Protein AF-A0A820G2K7-F1 (afdb_monomer)

Nearest PDB structures (foldseek):
  7qe8-assembly2_C  TM=7.805E-01  e=2.569E-02  Homo sapiens
  1nub-assembly2_B  TM=2.925E-01  e=5.818E-05  Homo sapiens
  1tbr-assembly1_R  TM=7.353E-01  e=7.989E-02  Rhodnius prolixus
  2m7n-assembly1_A  TM=7.378E-01  e=3.154E-01  Entamoeba histolytica
  4il1-assembly3_C  TM=3.803E-01  e=7.276E-01  Rattus norvegicus

InterPro domains:
  IPR002350 Kazal domain [PF07648] (10-54)
  IPR002350 Kazal domain [PS51465] (4-55)
  IPR002350 Kazal domain [SM00280] (9-54)
  IPR011992 EF-hand domain pair [SSF47473] (96-194)
  IPR019577 SPARC/Testican, calcium-binding domain [PF10591] (95-191)
  IPR036058 Kazal domain superfamily [SSF100895] (8-55)

Structure (mmCIF, N/CA/C/O backbone):
data_AF-A0A820G2K7-F1
#
_entry.id   AF-A0A820G2K7-F1
#
loop_
_atom_site.group_PDB
_atom_site.id
_atom_site.type_symbol
_atom_site.label_atom_id
_atom_site.label_alt_id
_atom_site.label_comp_id
_atom_site.label_asym_id
_atom_site.label_entity_id
_atom_site.label_seq_id
_atom_site.pdbx_PDB_ins_code
_atom_site.Cartn_x
_atom_site.Cartn_y
_atom_site.Cartn_z
_atom_site.occupancy
_atom_site.B_iso_or_equiv
_atom_site.auth_seq_id
_atom_site.auth_comp_id
_atom_site.auth_asym_id
_atom_site.auth_atom_id
_atom_site.pdbx_PDB_model_num
ATOM 1 N N . MET A 1 1 ? 39.768 -2.686 5.550 1.00 37.78 1 MET A N 1
ATOM 2 C CA . MET A 1 1 ? 39.324 -3.284 4.274 1.00 37.78 1 MET A CA 1
ATOM 3 C C . MET A 1 1 ? 38.540 -4.484 4.716 1.00 37.78 1 MET A C 1
ATOM 5 O O . MET A 1 1 ? 39.134 -5.526 4.948 1.00 37.78 1 MET A O 1
ATOM 9 N N . ASP A 1 2 ? 37.267 -4.257 5.000 1.00 40.09 2 ASP A N 1
ATOM 10 C CA . ASP A 1 2 ? 36.437 -5.253 5.658 1.00 40.09 2 ASP A CA 1
ATOM 11 C C . ASP A 1 2 ? 35.704 -6.022 4.563 1.00 40.09 2 ASP A C 1
ATOM 13 O O . ASP A 1 2 ? 34.837 -5.484 3.875 1.00 40.09 2 ASP A O 1
ATOM 17 N N . GLU A 1 3 ? 36.145 -7.261 4.352 1.00 47.38 3 GLU A N 1
ATOM 18 C CA . GLU A 1 3 ? 35.408 -8.277 3.610 1.00 47.38 3 GLU A CA 1
ATOM 19 C C . GLU A 1 3 ? 34.137 -8.615 4.395 1.00 47.38 3 GLU A C 1
ATOM 21 O O . GLU A 1 3 ? 34.201 -9.118 5.518 1.00 47.38 3 GLU A O 1
ATOM 26 N N . ILE A 1 4 ? 32.975 -8.336 3.806 1.00 50.88 4 ILE A N 1
ATOM 27 C CA . ILE A 1 4 ? 31.688 -8.807 4.316 1.00 50.88 4 ILE A CA 1
ATOM 28 C C . ILE A 1 4 ? 31.455 -10.202 3.727 1.00 50.88 4 ILE A C 1
ATOM 30 O O . ILE A 1 4 ? 31.289 -10.361 2.519 1.00 50.88 4 ILE A O 1
ATOM 34 N N . LEU A 1 5 ? 31.494 -11.203 4.604 1.00 50.56 5 LEU A N 1
ATOM 35 C CA . LEU A 1 5 ? 31.096 -12.588 4.360 1.00 50.56 5 LEU A CA 1
ATOM 36 C C . LEU A 1 5 ? 29.588 -12.668 4.080 1.00 50.56 5 LEU A C 1
ATOM 38 O O . LEU A 1 5 ? 28.812 -12.181 4.899 1.00 50.56 5 LEU A O 1
ATOM 42 N N . ASP A 1 6 ? 29.175 -13.360 3.013 1.00 48.38 6 ASP A N 1
ATOM 43 C CA . ASP A 1 6 ? 27.858 -14.010 2.967 1.00 48.38 6 ASP A CA 1
ATOM 44 C C . ASP A 1 6 ? 27.863 -15.247 2.037 1.00 48.38 6 ASP A C 1
ATOM 46 O O . ASP A 1 6 ? 28.548 -15.246 1.016 1.00 48.38 6 ASP A O 1
ATOM 50 N N . ALA A 1 7 ? 27.164 -16.312 2.454 1.00 51.81 7 ALA A N 1
ATOM 51 C CA . ALA A 1 7 ? 26.998 -17.651 1.849 1.00 51.81 7 ALA A CA 1
ATOM 52 C C . ALA A 1 7 ? 28.116 -18.145 0.885 1.00 51.81 7 ALA A C 1
ATOM 54 O O . ALA A 1 7 ? 28.142 -17.854 -0.310 1.00 51.81 7 ALA A O 1
ATOM 55 N N . THR A 1 8 ? 29.007 -18.985 1.418 1.00 62.34 8 THR A N 1
ATOM 56 C CA . THR A 1 8 ? 30.424 -19.245 1.075 1.00 62.34 8 THR A CA 1
ATOM 57 C C . THR A 1 8 ? 30.842 -19.677 -0.350 1.00 62.34 8 THR A C 1
ATOM 59 O O . THR A 1 8 ? 31.916 -20.255 -0.488 1.00 62.34 8 THR A O 1
ATOM 62 N N . ASN A 1 9 ? 30.088 -19.414 -1.420 1.00 73.56 9 ASN A N 1
ATOM 63 C CA . ASN A 1 9 ? 30.605 -19.538 -2.798 1.00 73.56 9 ASN A CA 1
ATOM 64 C C . ASN A 1 9 ? 29.818 -18.766 -3.879 1.00 73.56 9 ASN A C 1
ATOM 66 O O . ASN A 1 9 ? 30.121 -18.914 -5.065 1.00 73.56 9 ASN A O 1
ATOM 70 N N . CYS A 1 10 ? 28.821 -17.950 -3.519 1.00 83.94 10 CYS A N 1
ATOM 71 C CA . CYS A 1 10 ? 28.012 -17.226 -4.503 1.00 83.94 10 CYS A CA 1
ATOM 72 C C . CYS A 1 10 ? 28.559 -15.819 -4.758 1.00 83.94 10 CYS A C 1
ATOM 74 O O . CYS A 1 10 ? 28.624 -14.982 -3.862 1.00 83.94 10 CYS A O 1
ATOM 76 N N . GLN A 1 11 ? 28.940 -15.536 -6.005 1.00 84.38 11 GLN A N 1
ATOM 77 C CA . GLN A 1 11 ? 29.479 -14.232 -6.387 1.00 84.38 11 GLN A CA 1
ATOM 78 C C . GLN A 1 11 ? 28.401 -13.142 -6.313 1.00 84.38 11 GLN A C 1
ATOM 80 O O . GLN A 1 11 ? 27.407 -13.199 -7.038 1.00 84.38 11 GLN A O 1
ATOM 85 N N . SER A 1 12 ? 28.618 -12.131 -5.467 1.00 80.50 12 SER A N 1
ATOM 86 C CA . SER A 1 12 ? 27.691 -11.008 -5.317 1.00 80.50 12 SER A CA 1
ATOM 87 C C . SER A 1 12 ? 27.692 -10.083 -6.541 1.00 80.50 12 SER A C 1
ATOM 89 O O . SER A 1 12 ? 28.658 -9.998 -7.298 1.00 80.50 12 SER A O 1
ATOM 91 N N . CYS A 1 13 ? 26.583 -9.362 -6.719 1.00 81.38 13 CYS A N 1
ATOM 92 C CA . CYS A 1 13 ? 26.339 -8.482 -7.868 1.00 81.38 13 CYS A CA 1
ATOM 93 C C . CYS A 1 13 ? 26.049 -7.034 -7.449 1.00 81.38 13 CYS A C 1
ATOM 95 O O . CYS A 1 13 ? 25.295 -6.339 -8.124 1.00 81.38 13 CYS A O 1
ATOM 97 N N . LEU A 1 14 ? 26.546 -6.605 -6.283 1.00 71.69 14 LEU A N 1
ATOM 98 C CA . LEU A 1 14 ? 26.224 -5.296 -5.691 1.00 71.69 14 LEU A CA 1
ATOM 99 C C . LEU A 1 14 ? 26.852 -4.115 -6.444 1.00 71.69 14 LEU A C 1
ATOM 101 O O . LEU A 1 14 ? 26.331 -3.008 -6.371 1.00 71.69 14 LEU A O 1
ATOM 105 N N . THR A 1 15 ? 27.950 -4.348 -7.163 1.00 77.56 15 THR A N 1
ATOM 106 C CA . THR A 1 15 ? 28.693 -3.316 -7.905 1.00 77.56 15 THR A CA 1
ATOM 107 C C . THR A 1 15 ? 28.359 -3.269 -9.395 1.00 77.56 15 THR A C 1
ATOM 109 O O . THR A 1 15 ? 28.886 -2.416 -10.104 1.00 77.56 15 THR A O 1
ATOM 112 N N . GLU A 1 16 ? 27.514 -4.179 -9.885 1.00 73.25 16 GLU A N 1
ATOM 113 C CA . GLU A 1 16 ? 27.145 -4.243 -11.300 1.00 73.25 16 GLU A CA 1
ATOM 114 C C . GLU A 1 16 ? 26.073 -3.194 -11.643 1.00 73.25 16 GLU A C 1
ATOM 116 O O . GLU A 1 16 ? 25.157 -2.967 -10.844 1.00 73.25 16 GLU A O 1
ATOM 121 N N . PRO A 1 17 ? 26.147 -2.561 -12.829 1.00 68.31 17 PRO A N 1
ATOM 122 C CA . PRO A 1 17 ? 25.098 -1.669 -13.298 1.00 68.31 17 PRO A CA 1
ATOM 123 C C . PRO A 1 17 ? 23.772 -2.424 -13.476 1.00 68.31 17 PRO A C 1
ATOM 125 O O . PRO A 1 17 ? 23.743 -3.621 -13.771 1.00 68.31 17 PRO A O 1
ATOM 128 N N . LEU A 1 18 ? 22.662 -1.703 -13.302 1.00 68.69 18 LEU A N 1
ATOM 129 C CA . LEU A 1 18 ? 21.330 -2.240 -13.572 1.00 68.69 18 LEU A CA 1
ATOM 130 C C . LEU A 1 18 ? 21.190 -2.533 -15.069 1.00 68.69 18 LEU A C 1
ATOM 132 O O . LEU A 1 18 ? 21.379 -1.644 -15.898 1.00 68.69 18 LEU A O 1
ATOM 136 N N . ASP A 1 19 ? 20.824 -3.768 -15.390 1.00 74.44 19 ASP A N 1
ATOM 137 C CA . ASP A 1 19 ? 20.575 -4.240 -16.751 1.00 74.44 19 ASP A CA 1
ATOM 138 C C . ASP A 1 19 ? 19.417 -5.235 -16.693 1.00 74.44 19 ASP A C 1
ATOM 140 O O . ASP A 1 19 ? 19.611 -6.441 -16.565 1.00 74.44 19 ASP A O 1
ATOM 144 N N . TYR A 1 20 ? 18.190 -4.719 -16.639 1.00 76.56 20 TYR A N 1
ATOM 145 C CA . TYR A 1 20 ? 17.016 -5.550 -16.388 1.00 76.56 20 TYR A CA 1
ATOM 146 C C . TYR A 1 20 ? 16.847 -6.629 -17.460 1.00 76.56 20 TYR A C 1
ATOM 148 O O . TYR A 1 20 ? 16.890 -6.357 -18.662 1.00 76.56 20 TYR A O 1
ATOM 156 N N . VAL A 1 21 ? 16.608 -7.859 -17.015 1.00 81.44 21 VAL A N 1
ATOM 157 C CA . VAL A 1 21 ? 16.531 -9.037 -17.879 1.00 81.44 21 VAL A CA 1
ATOM 158 C C . VAL A 1 21 ? 15.396 -9.970 -17.491 1.00 81.44 21 VAL A C 1
ATOM 160 O O . VAL A 1 21 ? 15.014 -10.044 -16.331 1.00 81.44 21 VAL A O 1
ATOM 163 N N . CYS A 1 22 ? 14.874 -10.709 -18.461 1.00 82.88 22 CYS A N 1
ATOM 164 C CA . CYS A 1 22 ? 13.845 -11.720 -18.271 1.00 82.88 22 CYS A CA 1
ATOM 165 C C . CYS A 1 22 ? 14.478 -13.101 -18.098 1.00 82.88 22 CYS A C 1
ATOM 167 O O . CYS A 1 22 ? 15.314 -13.505 -18.910 1.00 82.88 22 CYS A O 1
ATOM 169 N N . GLY A 1 23 ? 14.085 -13.821 -17.050 1.00 83.50 23 GLY A N 1
ATOM 170 C CA . GLY A 1 23 ? 14.442 -15.216 -16.826 1.00 83.50 23 GLY A CA 1
ATOM 171 C C . GLY A 1 23 ? 13.550 -16.173 -17.617 1.00 83.50 23 GLY A C 1
ATOM 172 O O . GLY A 1 23 ? 12.427 -15.843 -18.002 1.00 83.50 23 GLY A O 1
ATOM 173 N N . THR A 1 24 ? 14.025 -17.397 -17.841 1.00 82.31 24 THR A N 1
ATOM 174 C CA . THR A 1 24 ? 13.233 -18.489 -18.439 1.00 82.31 24 THR A CA 1
ATOM 175 C C . THR A 1 24 ? 12.026 -18.902 -17.597 1.00 82.31 24 THR A C 1
ATOM 177 O O . THR A 1 24 ? 11.137 -19.585 -18.097 1.00 82.31 24 THR A O 1
ATOM 180 N N . ASP A 1 25 ? 11.970 -18.468 -16.341 1.00 78.12 25 ASP A N 1
ATOM 181 C CA . ASP A 1 25 ? 10.836 -18.619 -15.432 1.00 78.12 25 ASP A CA 1
ATOM 182 C C . ASP A 1 25 ? 9.762 -17.525 -15.609 1.00 78.12 25 ASP A C 1
ATOM 184 O O . ASP A 1 25 ? 8.751 -17.522 -14.905 1.00 78.12 25 ASP A O 1
ATOM 188 N N . GLY A 1 26 ? 9.964 -16.594 -16.549 1.00 72.19 26 GLY A N 1
ATOM 189 C CA . GLY A 1 26 ? 9.027 -15.515 -16.849 1.00 72.19 26 GLY A CA 1
ATOM 190 C C . GLY A 1 26 ? 9.082 -14.341 -15.869 1.00 72.19 26 GLY A C 1
ATOM 191 O O . GLY A 1 26 ? 8.161 -13.521 -15.874 1.00 72.19 26 GLY A O 1
ATOM 192 N N . ARG A 1 27 ? 10.135 -14.230 -15.042 1.00 74.81 27 ARG A N 1
ATOM 193 C CA . ARG A 1 27 ? 10.336 -13.118 -14.097 1.00 74.81 27 ARG A CA 1
ATOM 194 C C . ARG A 1 27 ? 11.422 -12.149 -14.560 1.00 74.81 27 ARG A C 1
ATOM 196 O O . ARG A 1 27 ? 12.358 -12.528 -15.257 1.00 74.81 27 ARG A O 1
ATOM 203 N N . VAL A 1 28 ? 11.309 -10.884 -14.151 1.00 77.88 28 VAL A N 1
ATOM 204 C CA . VAL A 1 28 ? 12.340 -9.863 -14.393 1.00 77.88 28 VAL A CA 1
ATOM 205 C C . VAL A 1 28 ? 13.359 -9.872 -13.254 1.00 77.88 28 VAL A C 1
ATOM 207 O O . VAL A 1 28 ? 12.993 -9.885 -12.082 1.00 77.88 28 VAL A O 1
ATOM 210 N N . TYR A 1 29 ? 14.639 -9.795 -13.600 1.00 80.69 29 TYR A N 1
ATOM 211 C CA . TYR A 1 29 ? 15.770 -9.700 -12.685 1.00 80.69 29 TYR A CA 1
ATOM 212 C C . TYR A 1 29 ? 16.543 -8.409 -12.943 1.00 80.69 29 TYR A C 1
ATOM 214 O O . TYR A 1 29 ? 16.618 -7.928 -14.072 1.00 80.69 29 TYR A O 1
ATOM 222 N N . ARG A 1 30 ? 17.159 -7.855 -11.892 1.00 77.81 30 ARG A N 1
ATOM 223 C CA . ARG A 1 30 ? 17.872 -6.564 -11.950 1.00 77.81 30 ARG A CA 1
ATOM 224 C C . ARG A 1 30 ? 19.132 -6.559 -12.826 1.00 77.81 30 ARG A C 1
ATOM 226 O O . ARG A 1 30 ? 19.604 -5.489 -13.200 1.00 77.81 30 ARG A O 1
ATOM 233 N N . SER A 1 31 ? 19.714 -7.731 -13.072 1.00 84.00 31 SER A N 1
ATOM 234 C CA . SER A 1 31 ? 20.875 -7.912 -13.946 1.00 84.00 31 SER A CA 1
ATOM 235 C C . SER A 1 31 ? 21.080 -9.388 -14.303 1.00 84.00 31 SER A C 1
ATOM 237 O O . SER A 1 31 ? 20.669 -10.264 -13.530 1.00 84.00 31 SER A O 1
ATOM 239 N N . PRO A 1 32 ? 21.786 -9.701 -15.408 1.00 86.56 32 PRO A N 1
ATOM 240 C CA . PRO A 1 32 ? 22.231 -11.064 -15.701 1.00 86.56 32 PRO A CA 1
ATOM 241 C C . PRO A 1 32 ? 23.104 -11.650 -14.585 1.00 86.56 32 PRO A C 1
ATOM 243 O O . PRO A 1 32 ? 23.069 -12.851 -14.326 1.00 86.56 32 PRO A O 1
ATOM 246 N N . CYS A 1 33 ? 23.886 -10.804 -13.904 1.00 90.94 33 CYS A N 1
ATOM 247 C CA . CYS A 1 33 ? 24.655 -11.217 -12.733 1.00 90.94 33 CYS A CA 1
ATOM 248 C C . CYS A 1 33 ? 23.717 -11.698 -11.623 1.00 90.94 33 CYS A C 1
ATOM 250 O O . CYS A 1 33 ? 23.933 -12.763 -11.049 1.00 90.94 33 CYS A O 1
ATOM 252 N N . TYR A 1 34 ? 22.644 -10.950 -11.352 1.00 90.19 34 TYR A N 1
ATOM 253 C CA . TYR A 1 34 ? 21.717 -11.301 -10.284 1.00 90.19 34 TYR A CA 1
ATOM 254 C C . TYR A 1 34 ? 20.980 -12.620 -10.542 1.00 90.19 34 TYR A C 1
ATOM 256 O O . TYR A 1 34 ? 20.751 -13.348 -9.586 1.00 90.19 34 TYR A O 1
ATOM 264 N N . ILE A 1 35 ? 20.702 -12.984 -11.802 1.00 88.50 35 ILE A N 1
ATOM 265 C CA . ILE A 1 35 ? 20.206 -14.331 -12.148 1.00 88.50 35 ILE A CA 1
ATOM 266 C C . ILE A 1 35 ? 21.190 -15.408 -11.671 1.00 88.50 35 ILE A C 1
ATOM 268 O O . ILE A 1 35 ? 20.795 -16.353 -10.998 1.00 88.50 35 ILE A O 1
ATOM 272 N N . LYS A 1 36 ? 22.489 -15.250 -11.956 1.00 91.19 36 LYS A N 1
ATOM 273 C CA . LYS A 1 36 ? 23.523 -16.217 -11.539 1.00 91.19 36 LYS A CA 1
ATOM 274 C C . LYS A 1 36 ? 23.650 -16.304 -10.022 1.00 91.19 36 LYS A C 1
ATOM 276 O O . LYS A 1 36 ? 23.799 -17.391 -9.473 1.00 91.19 36 LYS A O 1
ATOM 281 N N . TYR A 1 37 ? 23.585 -15.157 -9.354 1.00 86.00 37 TYR A N 1
ATOM 282 C CA . TYR A 1 37 ? 23.614 -15.084 -7.900 1.00 86.00 37 TYR A CA 1
ATOM 283 C C . TYR A 1 37 ? 22.395 -15.777 -7.276 1.00 86.00 37 TYR A C 1
ATOM 285 O O . TYR A 1 37 ? 22.548 -16.595 -6.376 1.00 86.00 37 TYR A O 1
ATOM 293 N N . PHE A 1 38 ? 21.197 -15.515 -7.801 1.00 87.38 38 PHE A N 1
ATOM 294 C CA . PHE A 1 38 ? 19.945 -16.130 -7.360 1.00 87.38 38 PHE A CA 1
ATOM 295 C C . PHE A 1 38 ? 19.929 -17.649 -7.590 1.00 87.38 38 PHE A C 1
ATOM 297 O O . PHE A 1 38 ? 19.575 -18.397 -6.681 1.00 87.38 38 PHE A O 1
ATOM 304 N N . ASN A 1 39 ? 20.406 -18.107 -8.755 1.00 89.88 39 ASN A N 1
ATOM 305 C CA . ASN A 1 39 ? 20.612 -19.526 -9.059 1.00 89.88 39 ASN A CA 1
ATOM 306 C C . ASN A 1 39 ? 21.529 -20.205 -8.043 1.00 89.88 39 ASN A C 1
ATOM 308 O 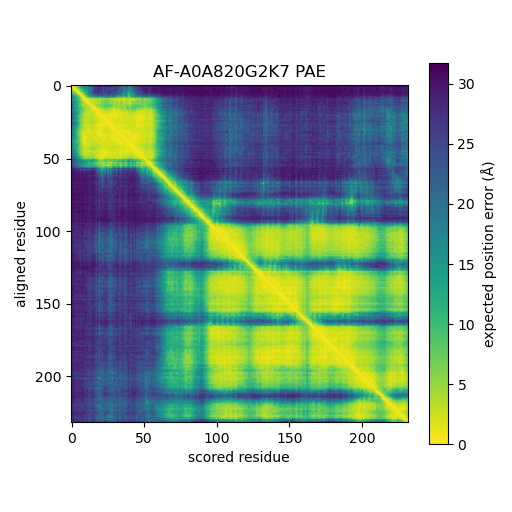O . ASN A 1 39 ? 21.218 -21.288 -7.563 1.00 89.88 39 ASN A O 1
ATOM 312 N N . CYS A 1 40 ? 22.630 -19.542 -7.686 1.00 86.56 40 CYS A N 1
ATOM 313 C CA . CYS A 1 40 ? 23.583 -20.055 -6.711 1.00 86.56 40 CYS A CA 1
ATOM 314 C C . CYS A 1 40 ? 22.999 -20.128 -5.291 1.00 86.56 40 CYS A C 1
ATOM 316 O O . CYS A 1 40 ? 23.233 -21.105 -4.586 1.00 86.56 40 CYS A O 1
ATOM 318 N N . LEU A 1 41 ? 22.225 -19.121 -4.873 1.00 84.81 41 LEU A N 1
ATOM 319 C CA . LEU A 1 41 ? 21.638 -19.078 -3.531 1.00 84.81 41 LEU A CA 1
ATOM 320 C C . LEU A 1 41 ? 20.504 -20.084 -3.327 1.00 84.81 41 LEU A C 1
ATOM 322 O O . LEU A 1 41 ? 20.362 -20.624 -2.233 1.00 84.81 41 LEU A O 1
ATOM 326 N N . LEU A 1 42 ? 19.669 -20.284 -4.348 1.00 83.75 42 LEU A N 1
ATOM 327 C CA . LEU A 1 42 ? 18.430 -21.059 -4.234 1.00 83.75 42 LEU A CA 1
ATOM 328 C C . LEU A 1 42 ? 18.472 -22.401 -4.969 1.00 83.75 42 LEU A C 1
ATOM 330 O O . LEU A 1 42 ? 17.437 -23.054 -5.064 1.00 83.75 42 LEU A O 1
ATOM 334 N N . ASP A 1 43 ? 19.637 -22.792 -5.491 1.00 83.12 43 ASP A N 1
ATOM 335 C CA . ASP A 1 43 ? 19.831 -24.007 -6.293 1.00 83.12 43 ASP A CA 1
ATOM 336 C C . ASP A 1 43 ? 18.812 -24.104 -7.447 1.00 83.12 43 ASP A C 1
ATOM 338 O O . ASP A 1 43 ? 18.062 -25.068 -7.600 1.00 83.12 43 ASP A O 1
ATOM 342 N N . THR A 1 44 ? 18.736 -23.029 -8.240 1.00 88.31 44 THR A N 1
ATOM 343 C CA . THR A 1 44 ? 17.846 -22.922 -9.409 1.00 88.31 44 THR A CA 1
ATOM 344 C C . THR A 1 44 ? 18.649 -22.825 -10.710 1.00 88.31 44 THR A C 1
ATOM 346 O O . THR A 1 44 ? 19.828 -22.481 -10.698 1.00 88.31 44 THR A O 1
ATOM 349 N N . ASP A 1 45 ? 18.018 -23.136 -11.848 1.00 91.88 45 ASP A N 1
ATOM 350 C CA . ASP A 1 45 ? 18.634 -23.069 -13.189 1.00 91.88 45 ASP A CA 1
ATOM 351 C C . ASP A 1 45 ? 17.866 -22.100 -14.102 1.00 91.88 45 ASP A C 1
ATOM 353 O O . ASP A 1 45 ? 17.388 -22.442 -15.185 1.00 91.88 45 ASP A O 1
ATOM 357 N N . ILE A 1 46 ? 17.667 -20.869 -13.625 1.00 89.50 46 ILE A N 1
ATOM 358 C CA . ILE A 1 46 ? 17.019 -19.818 -14.411 1.00 89.50 46 ILE A CA 1
ATOM 359 C C . ILE A 1 46 ? 18.032 -19.281 -15.418 1.00 89.50 46 ILE A C 1
ATOM 361 O O . ILE A 1 46 ? 19.109 -18.810 -15.052 1.00 89.50 46 ILE A O 1
ATOM 365 N N . GLN A 1 47 ? 17.694 -19.328 -16.702 1.00 91.25 47 GLN A N 1
ATOM 366 C CA . GLN A 1 47 ? 18.541 -18.800 -17.765 1.00 91.25 47 GLN A CA 1
ATOM 367 C C . GLN A 1 47 ? 18.020 -17.444 -18.233 1.00 91.25 47 GLN A C 1
ATOM 369 O O . GLN A 1 47 ? 16.846 -17.116 -18.073 1.00 91.25 47 GLN A O 1
ATOM 374 N N . LEU A 1 48 ? 18.902 -16.643 -18.825 1.00 84.56 48 LEU A N 1
ATOM 375 C CA . LEU A 1 48 ? 18.515 -15.398 -19.475 1.00 84.56 48 LEU A CA 1
ATOM 376 C C . LEU A 1 48 ? 17.655 -15.714 -20.708 1.00 84.56 48 LEU A C 1
ATOM 378 O O . LEU A 1 48 ? 18.167 -16.256 -21.685 1.00 84.56 48 LEU A O 1
ATOM 382 N N . ALA A 1 49 ? 16.372 -15.361 -20.673 1.00 79.44 49 ALA A N 1
ATOM 383 C CA . ALA A 1 49 ? 15.453 -15.539 -21.793 1.00 79.44 49 ALA A CA 1
ATOM 384 C C . ALA A 1 49 ? 15.577 -14.399 -22.816 1.00 79.44 49 ALA A C 1
ATOM 386 O O . ALA A 1 49 ? 15.751 -14.644 -24.008 1.00 79.44 49 ALA A O 1
ATOM 387 N N . CYS A 1 50 ? 15.528 -13.147 -22.362 1.00 78.50 50 CYS A N 1
ATOM 388 C CA . CYS A 1 50 ? 15.771 -11.964 -23.187 1.00 78.50 50 CYS A CA 1
ATOM 389 C C . CYS A 1 50 ? 16.125 -10.758 -22.310 1.00 78.50 50 CYS A C 1
ATOM 391 O O . CYS A 1 50 ? 15.925 -10.768 -21.095 1.00 78.50 50 CYS A O 1
ATOM 393 N N . HIS A 1 51 ? 16.673 -9.711 -22.923 1.00 72.19 51 HIS A N 1
ATOM 394 C CA . HIS A 1 51 ? 16.917 -8.457 -22.216 1.00 72.19 51 HIS A CA 1
ATOM 395 C C . HIS A 1 51 ? 15.632 -7.626 -22.158 1.00 72.19 51 HIS A C 1
ATOM 397 O O . HIS A 1 51 ? 14.824 -7.667 -23.085 1.00 72.19 51 HIS A O 1
ATOM 403 N N . LYS A 1 52 ? 15.500 -6.826 -21.096 1.00 56.34 52 LYS A N 1
ATOM 404 C CA . LYS A 1 52 ? 14.483 -5.786 -20.876 1.00 56.34 52 LYS A CA 1
ATOM 405 C C . LYS A 1 52 ? 13.049 -6.249 -20.609 1.00 56.34 52 LYS A C 1
ATOM 407 O O . LYS A 1 52 ? 12.448 -5.739 -19.673 1.00 56.34 52 LYS A O 1
ATOM 412 N N . GLU A 1 53 ? 12.491 -7.176 -21.379 1.00 59.25 53 GLU A N 1
ATOM 413 C CA . GLU A 1 53 ? 11.043 -7.445 -21.373 1.00 59.25 53 GLU A CA 1
ATOM 414 C C . GLU A 1 53 ? 10.707 -8.867 -20.944 1.00 59.25 53 GLU A C 1
ATOM 416 O O . GLU A 1 53 ? 11.362 -9.808 -21.368 1.00 59.25 53 GLU A O 1
ATOM 421 N N . CYS A 1 54 ? 9.656 -9.049 -20.143 1.00 58.41 54 CYS A N 1
ATOM 422 C CA . CYS A 1 54 ? 9.195 -10.373 -19.738 1.00 58.41 54 CYS A CA 1
ATOM 423 C C . CYS A 1 54 ? 7.663 -10.458 -19.833 1.00 58.41 54 CYS A C 1
ATOM 425 O O . CYS A 1 54 ? 6.979 -9.564 -19.332 1.00 58.41 54 CYS A O 1
ATOM 427 N N . PRO A 1 55 ? 7.098 -11.505 -20.459 1.00 66.25 55 PRO A N 1
ATOM 428 C CA . PRO A 1 55 ? 7.791 -12.525 -21.247 1.00 66.25 55 PRO A CA 1
ATOM 429 C C . PRO A 1 55 ? 8.326 -11.945 -22.577 1.00 66.25 55 PRO A C 1
ATOM 431 O O . PRO A 1 55 ? 7.940 -10.848 -22.983 1.00 66.25 55 PRO A O 1
ATOM 434 N N . CYS A 1 56 ? 9.185 -12.692 -23.274 1.00 70.50 56 CYS A N 1
ATOM 435 C CA . CYS A 1 56 ? 9.857 -12.285 -24.519 1.00 70.50 56 CYS A CA 1
ATOM 436 C C . CYS A 1 56 ? 8.936 -12.461 -25.746 1.00 70.50 56 CYS A C 1
ATOM 438 O O . CYS A 1 56 ? 8.637 -13.598 -26.103 1.00 70.50 56 CYS A O 1
ATOM 440 N N . ASN A 1 57 ? 8.338 -11.398 -26.309 1.00 66.38 57 ASN A N 1
ATOM 441 C CA . ASN A 1 57 ? 7.610 -11.404 -27.603 1.00 66.38 57 ASN A CA 1
ATOM 442 C C . ASN A 1 57 ? 7.079 -9.996 -27.955 1.00 66.38 57 ASN A C 1
ATOM 444 O O . ASN A 1 57 ? 6.269 -9.432 -27.218 1.00 66.38 57 ASN A O 1
ATOM 448 N N . ASP A 1 58 ? 7.483 -9.523 -29.135 1.00 56.75 58 ASP A N 1
ATOM 449 C CA . ASP A 1 58 ? 7.437 -8.142 -29.649 1.00 56.75 58 ASP A CA 1
ATOM 450 C C . ASP A 1 58 ? 6.093 -7.668 -30.245 1.00 56.75 58 ASP A C 1
ATOM 452 O O . ASP A 1 58 ? 6.060 -6.813 -31.129 1.00 56.75 58 ASP A O 1
ATOM 456 N N . THR A 1 59 ? 4.940 -8.185 -29.821 1.00 43.12 59 THR A N 1
ATOM 457 C CA . THR A 1 59 ? 3.667 -7.729 -30.417 1.00 43.12 59 THR A CA 1
ATOM 458 C C . THR A 1 59 ? 2.566 -7.590 -29.383 1.00 43.12 59 THR A C 1
ATOM 460 O O . THR A 1 59 ? 2.004 -8.613 -29.008 1.00 43.12 59 THR A O 1
ATOM 463 N N . TYR A 1 60 ? 2.190 -6.364 -28.986 1.00 39.06 60 TYR A N 1
ATOM 464 C CA . TYR A 1 60 ? 0.774 -5.963 -29.033 1.00 39.06 60 TYR A CA 1
ATOM 465 C C . TYR A 1 60 ? 0.495 -4.469 -28.774 1.00 39.06 60 TYR A C 1
ATOM 467 O O . TYR A 1 60 ? 1.222 -3.778 -28.068 1.00 39.06 60 TYR A O 1
ATOM 475 N N . VAL A 1 61 ? -0.628 -4.076 -29.377 1.00 35.00 61 VAL A N 1
ATOM 476 C CA . VAL A 1 61 ? -1.341 -2.806 -29.527 1.00 35.00 61 VAL A CA 1
ATOM 477 C C . VAL A 1 61 ? -1.912 -2.264 -28.213 1.00 35.00 61 VAL A C 1
ATOM 479 O O . VAL A 1 61 ? -2.423 -3.008 -27.378 1.00 35.00 61 VAL A O 1
ATOM 482 N N . ASP A 1 62 ? -1.849 -0.941 -28.097 1.00 52.66 62 ASP A N 1
ATOM 483 C CA . ASP A 1 62 ? -2.477 -0.108 -27.075 1.00 52.66 62 ASP A CA 1
ATOM 484 C C . ASP A 1 62 ? -4.012 -0.161 -27.181 1.00 52.66 62 ASP A C 1
ATOM 486 O O . ASP A 1 62 ? -4.562 0.056 -28.260 1.00 52.66 62 ASP A O 1
ATOM 490 N N . ASN A 1 63 ? -4.702 -0.470 -26.082 1.00 38.34 63 ASN A N 1
ATOM 491 C CA . ASN A 1 63 ? -6.144 -0.256 -25.948 1.00 38.34 63 ASN A CA 1
ATOM 492 C C . ASN A 1 63 ? -6.538 -0.112 -24.467 1.00 38.34 63 ASN A C 1
ATOM 494 O O . ASN A 1 63 ? -6.885 -1.078 -23.796 1.00 38.34 63 ASN A O 1
ATOM 498 N N . GLN A 1 64 ? -6.463 1.141 -24.019 1.00 39.53 64 GLN A N 1
ATOM 499 C CA . GLN A 1 64 ? -7.446 1.898 -23.231 1.00 39.53 64 GLN A CA 1
ATOM 500 C C . GLN A 1 64 ? -7.973 1.387 -21.870 1.00 39.53 64 GLN A C 1
ATOM 502 O O . GLN A 1 64 ? -8.714 0.415 -21.774 1.00 39.53 64 GLN A O 1
ATOM 507 N N . ASN A 1 65 ? -7.744 2.275 -20.889 1.00 41.94 65 ASN A N 1
ATOM 508 C CA . ASN A 1 65 ? -8.666 2.788 -19.861 1.00 41.94 65 ASN A CA 1
ATOM 509 C C . ASN A 1 65 ? -9.097 1.853 -18.715 1.00 41.94 65 ASN A C 1
ATOM 511 O O . ASN A 1 65 ? -10.061 1.102 -18.829 1.00 41.94 65 ASN A O 1
ATOM 515 N N . SER A 1 66 ? -8.487 2.047 -17.539 1.00 41.81 66 SER A N 1
ATOM 516 C CA . SER A 1 66 ? -9.138 1.827 -16.243 1.00 41.81 66 SER A CA 1
ATOM 517 C C . SER A 1 66 ? -9.432 3.190 -15.608 1.00 41.81 66 SER A C 1
ATOM 519 O O . SER A 1 66 ? -8.561 4.051 -15.510 1.00 41.81 66 SER A O 1
ATOM 521 N N . GLU A 1 67 ? -10.680 3.405 -15.199 1.00 44.62 67 GLU A N 1
ATOM 522 C CA . GLU A 1 67 ? -11.166 4.654 -14.589 1.00 44.62 67 GLU A CA 1
ATOM 523 C C . GLU A 1 67 ? -10.474 4.996 -13.250 1.00 44.62 67 GLU A C 1
ATOM 525 O O . GLU A 1 67 ? -10.533 6.137 -12.803 1.00 44.62 67 GLU A O 1
ATOM 530 N N . TRP A 1 68 ? -9.742 4.049 -12.651 1.00 44.91 68 TRP A N 1
ATOM 531 C CA . TRP A 1 68 ? -8.874 4.271 -11.486 1.00 44.91 68 TRP A CA 1
ATOM 532 C C . TRP A 1 68 ? -7.622 5.103 -11.819 1.00 44.91 68 TRP A C 1
ATOM 534 O O . TRP A 1 68 ? -7.166 5.880 -10.981 1.00 44.91 68 TRP A O 1
ATOM 544 N N . MET A 1 69 ? -7.107 5.012 -13.057 1.00 44.53 69 MET A N 1
ATOM 545 C CA . MET A 1 69 ? -5.949 5.801 -13.511 1.00 44.53 69 MET A CA 1
ATOM 546 C C . MET A 1 69 ? -6.259 7.303 -13.575 1.00 44.53 69 MET A C 1
ATOM 548 O O . MET A 1 69 ? -5.377 8.130 -13.356 1.00 44.53 69 MET A O 1
ATOM 552 N N . ASP A 1 70 ? -7.513 7.673 -13.842 1.00 45.19 70 ASP A N 1
ATOM 553 C CA . ASP A 1 70 ? -7.901 9.070 -14.030 1.00 45.19 70 ASP A CA 1
ATOM 554 C C . ASP A 1 70 ? -8.098 9.827 -12.708 1.00 45.19 70 ASP A C 1
ATOM 556 O O . ASP A 1 70 ? -7.940 11.045 -12.703 1.00 45.19 70 ASP A O 1
ATOM 560 N N . LEU A 1 71 ? -8.394 9.151 -11.592 1.00 46.34 71 LEU A N 1
ATOM 561 C CA . LEU A 1 71 ? -8.513 9.801 -10.278 1.00 46.34 71 LEU A CA 1
ATOM 562 C C . LEU A 1 71 ? -7.134 10.066 -9.651 1.00 46.34 71 LEU A C 1
ATOM 564 O O . LEU A 1 71 ? -6.874 11.186 -9.218 1.00 46.34 71 LEU A O 1
ATOM 568 N N . ASN A 1 72 ? -6.202 9.111 -9.736 1.00 42.94 72 ASN A N 1
ATOM 569 C CA . ASN A 1 72 ? -4.846 9.275 -9.191 1.00 42.94 72 ASN A CA 1
ATOM 570 C C . ASN A 1 72 ? -3.945 10.199 -10.036 1.00 42.94 72 ASN A C 1
ATOM 572 O O . ASN A 1 72 ? -2.985 10.764 -9.515 1.00 42.94 72 ASN A O 1
ATOM 576 N N . ILE A 1 73 ? -4.242 10.387 -11.331 1.00 45.53 73 ILE A N 1
ATOM 577 C CA . ILE A 1 73 ? -3.478 11.295 -12.209 1.00 45.53 73 ILE A CA 1
ATOM 578 C C . ILE A 1 73 ? -4.103 12.700 -12.269 1.00 45.53 73 ILE A C 1
ATOM 580 O O . ILE A 1 73 ? -3.359 13.684 -12.347 1.00 45.53 73 ILE A O 1
ATOM 584 N N . LYS A 1 74 ? -5.439 12.846 -12.196 1.00 39.59 74 LYS A N 1
ATOM 585 C CA . LYS A 1 74 ? -6.077 14.182 -12.171 1.00 39.59 74 LYS A CA 1
ATOM 586 C C . LYS A 1 74 ? -5.907 14.901 -10.832 1.00 39.59 74 LYS A C 1
ATOM 588 O O . LYS A 1 74 ? -5.981 16.127 -10.815 1.00 39.59 74 LYS A O 1
ATOM 593 N N . GLU A 1 75 ? -5.581 14.185 -9.757 1.00 43.00 75 GLU A N 1
ATOM 594 C CA . GLU A 1 75 ? -5.250 14.774 -8.455 1.00 43.00 75 GLU A CA 1
ATOM 595 C C . GLU A 1 75 ? -3.749 14.971 -8.198 1.00 43.00 75 GLU A C 1
ATOM 597 O O . GLU A 1 75 ? -3.322 15.105 -7.057 1.00 43.00 75 GLU A O 1
ATOM 602 N N . ASN A 1 76 ? -2.953 15.238 -9.238 1.00 42.81 76 ASN A N 1
ATOM 603 C CA . ASN A 1 76 ? -1.713 16.028 -9.087 1.00 42.81 76 ASN A CA 1
ATOM 604 C C . ASN A 1 76 ? -1.984 17.506 -8.666 1.00 42.81 76 ASN A C 1
ATOM 606 O O . ASN A 1 76 ? -1.200 18.409 -8.961 1.00 42.81 76 ASN A O 1
ATOM 610 N N . ILE A 1 77 ? -3.122 17.769 -8.010 1.00 46.03 77 ILE A N 1
ATOM 611 C CA . ILE A 1 77 ? -3.606 19.076 -7.543 1.00 46.03 77 ILE A CA 1
ATOM 612 C C . ILE A 1 77 ? -4.007 19.031 -6.051 1.00 46.03 77 ILE A C 1
ATOM 614 O O . ILE A 1 77 ? -4.040 20.087 -5.421 1.00 46.03 77 ILE A O 1
ATOM 618 N N . ILE A 1 78 ? -4.221 17.855 -5.439 1.00 44.50 78 ILE A N 1
ATOM 619 C CA . ILE A 1 78 ? -4.340 17.741 -3.976 1.00 44.50 78 ILE A CA 1
ATOM 620 C C . ILE A 1 78 ? -3.008 17.208 -3.454 1.00 44.50 78 ILE A C 1
ATOM 622 O O . ILE A 1 78 ? -2.610 16.086 -3.742 1.00 44.50 78 ILE A O 1
ATOM 626 N N . SER A 1 79 ? -2.273 18.045 -2.726 1.00 50.34 79 SER A N 1
ATOM 627 C CA . SER A 1 79 ? -1.052 17.635 -2.033 1.00 50.34 79 SER A CA 1
ATOM 628 C C . SER A 1 79 ? -1.361 16.446 -1.122 1.00 50.34 79 SER A C 1
ATOM 630 O O . SER A 1 79 ? -2.171 16.607 -0.205 1.00 50.34 79 SER A O 1
ATOM 632 N N . ASP A 1 80 ? -0.710 15.295 -1.345 1.00 57.41 80 ASP A N 1
ATOM 633 C CA . ASP A 1 80 ? -0.690 14.188 -0.380 1.00 57.41 80 ASP A CA 1
ATOM 634 C C . ASP A 1 80 ? -0.416 14.813 0.999 1.00 57.41 80 ASP A C 1
ATOM 636 O O . ASP A 1 80 ? 0.545 15.575 1.140 1.00 57.41 80 ASP A O 1
ATOM 640 N N . PRO A 1 81 ? -1.236 14.568 2.031 1.00 55.72 81 PRO A N 1
ATOM 641 C CA . PRO A 1 81 ? -0.945 15.065 3.370 1.00 55.72 81 PRO A CA 1
ATOM 642 C C . PRO A 1 81 ? 0.452 14.642 3.860 1.00 55.72 81 PRO A C 1
ATOM 644 O O . PRO A 1 81 ? 1.011 15.281 4.747 1.00 55.72 81 PRO A O 1
ATOM 647 N N . LEU A 1 82 ? 1.067 13.609 3.268 1.00 55.56 82 LEU A N 1
ATOM 648 C CA . LEU A 1 82 ? 2.457 13.217 3.505 1.00 55.56 82 LEU A CA 1
ATOM 649 C C . LEU A 1 82 ? 3.515 13.968 2.655 1.00 55.56 82 LEU A C 1
ATOM 651 O O . LEU A 1 82 ? 4.702 13.701 2.844 1.00 55.56 82 LEU A O 1
ATOM 655 N N . ASP A 1 83 ? 3.129 14.863 1.732 1.00 49.72 83 ASP A N 1
ATOM 656 C CA . ASP A 1 83 ? 3.992 15.686 0.842 1.00 49.72 83 ASP A CA 1
ATOM 657 C C . ASP A 1 83 ? 4.287 17.101 1.364 1.00 49.72 83 ASP A C 1
ATOM 659 O O . ASP A 1 83 ? 5.013 17.860 0.718 1.00 49.72 83 ASP A O 1
ATOM 663 N N . ASP A 1 84 ? 3.743 17.489 2.516 1.00 48.34 84 ASP A N 1
ATOM 664 C CA . ASP A 1 84 ? 4.008 18.816 3.063 1.00 48.34 84 ASP A CA 1
ATOM 665 C C . ASP A 1 84 ? 5.489 18.964 3.464 1.00 48.34 84 ASP A C 1
ATOM 667 O O . ASP A 1 84 ? 6.007 18.201 4.279 1.00 48.34 84 ASP A O 1
ATOM 671 N N . ASN A 1 85 ? 6.150 19.990 2.915 1.00 49.03 85 ASN A N 1
ATOM 672 C CA . ASN A 1 85 ? 7.487 20.443 3.316 1.00 49.03 85 ASN A CA 1
ATOM 673 C C . ASN A 1 85 ? 7.475 21.156 4.683 1.00 49.03 85 ASN A C 1
ATOM 675 O O . ASN A 1 85 ? 8.472 21.782 5.057 1.00 49.03 85 ASN A O 1
ATOM 679 N N . SER A 1 86 ? 6.354 21.133 5.415 1.00 46.59 86 SER A N 1
ATOM 680 C CA . SER A 1 86 ? 6.313 21.593 6.796 1.00 46.59 86 SER A CA 1
ATOM 681 C C . SER A 1 86 ? 7.386 20.851 7.594 1.00 46.59 86 SER A C 1
ATOM 683 O O . SER A 1 86 ? 7.413 19.620 7.571 1.00 46.59 86 SER A O 1
ATOM 685 N N . PRO A 1 87 ? 8.267 21.573 8.307 1.00 48.28 87 PRO A N 1
ATOM 686 C CA . PRO A 1 87 ? 9.236 20.932 9.176 1.00 48.28 87 PRO A CA 1
ATOM 687 C C . PRO A 1 87 ? 8.495 20.015 10.151 1.00 48.28 87 PRO A C 1
ATOM 689 O O . PRO A 1 87 ? 7.469 20.410 10.721 1.00 48.28 87 PRO A O 1
ATOM 692 N N . ASP A 1 88 ? 9.014 18.796 10.318 1.00 53.25 88 ASP A N 1
ATOM 693 C CA . ASP A 1 88 ? 8.675 17.944 11.454 1.00 53.25 88 ASP A CA 1
ATOM 694 C C . ASP A 1 88 ? 8.762 18.804 12.732 1.00 53.25 88 ASP A C 1
ATOM 696 O O . ASP A 1 88 ? 9.622 19.684 12.822 1.00 53.25 88 ASP A O 1
ATOM 700 N N . ASP A 1 89 ? 7.816 18.616 13.659 1.00 48.78 89 ASP A N 1
ATOM 701 C CA . ASP A 1 89 ? 7.564 19.444 14.852 1.00 48.78 89 ASP A CA 1
ATOM 702 C C . ASP A 1 89 ? 8.778 20.292 15.321 1.00 48.78 89 ASP A C 1
ATOM 704 O O . ASP A 1 89 ? 9.819 19.734 15.692 1.00 48.78 89 ASP A O 1
ATOM 708 N N . PRO A 1 90 ? 8.666 21.637 15.407 1.00 48.47 90 PRO A N 1
ATOM 709 C CA . PRO A 1 90 ? 9.742 22.505 15.897 1.00 48.47 90 PRO A CA 1
ATOM 710 C C . PRO A 1 90 ? 10.197 22.207 17.341 1.00 48.47 90 PRO A C 1
ATOM 712 O O . PRO A 1 90 ? 11.166 22.809 17.808 1.00 48.47 90 PRO A O 1
ATOM 715 N N . ARG A 1 91 ? 9.539 21.285 18.059 1.00 49.06 91 ARG A N 1
ATOM 716 C CA . ARG A 1 91 ? 9.978 20.753 19.360 1.00 49.06 91 ARG A CA 1
ATOM 717 C C . ARG A 1 91 ? 11.057 19.670 19.295 1.00 49.06 91 ARG A C 1
ATOM 719 O O . ARG A 1 91 ? 11.457 19.198 20.355 1.00 49.06 91 ARG A O 1
ATOM 726 N N . GLY A 1 92 ? 11.590 19.341 18.116 1.00 44.28 92 GLY A N 1
ATOM 727 C CA . GLY A 1 92 ? 12.944 18.790 17.984 1.00 44.28 92 GLY A CA 1
ATOM 728 C C . GLY A 1 92 ? 13.228 17.550 18.835 1.00 44.28 92 GLY A C 1
ATOM 729 O O . GLY A 1 92 ? 14.299 17.437 19.432 1.00 44.28 92 GLY A O 1
ATOM 730 N N . GLN A 1 93 ? 12.282 16.618 18.897 1.00 45.28 93 GLN A N 1
ATOM 731 C CA . GLN A 1 93 ? 12.616 15.241 19.225 1.00 45.28 93 GLN A CA 1
ATOM 732 C C . GLN A 1 93 ? 12.989 14.580 17.896 1.00 45.28 93 GLN A C 1
ATOM 734 O O . GLN A 1 93 ? 12.298 14.807 16.910 1.00 45.28 93 GLN A O 1
ATOM 739 N N . PHE A 1 94 ? 14.113 13.859 17.834 1.00 47.97 94 PHE A N 1
ATOM 740 C CA . PHE A 1 94 ? 14.503 13.063 16.664 1.00 47.97 94 PHE A CA 1
ATOM 741 C C . PHE A 1 94 ? 13.377 12.064 16.355 1.00 47.97 94 PHE A C 1
ATOM 743 O O . PHE A 1 94 ? 13.374 10.952 16.882 1.00 47.97 94 PHE A O 1
ATOM 750 N N . ASP A 1 95 ? 12.389 12.488 15.573 1.00 56.69 95 ASP A N 1
ATOM 751 C CA . ASP A 1 95 ? 11.237 11.678 15.224 1.00 56.69 95 ASP A CA 1
ATOM 752 C C . ASP A 1 95 ? 11.693 10.770 14.086 1.00 56.69 95 ASP A C 1
ATOM 754 O O . ASP A 1 95 ? 11.887 11.196 12.949 1.00 56.69 95 ASP A O 1
ATOM 758 N N . GLN A 1 96 ? 11.983 9.514 14.417 1.00 65.25 96 GLN A N 1
ATOM 759 C CA . GLN A 1 96 ? 12.521 8.534 13.468 1.00 65.25 96 GLN A CA 1
ATOM 760 C C . GLN A 1 96 ? 11.476 8.109 12.416 1.00 65.25 96 GLN A C 1
ATOM 762 O O . GLN A 1 96 ? 11.791 7.311 11.541 1.00 65.25 96 GLN A O 1
ATOM 767 N N . CYS A 1 97 ? 10.256 8.661 12.478 1.00 72.81 97 CYS A N 1
ATOM 768 C CA . CYS A 1 97 ? 9.084 8.279 11.693 1.00 72.81 97 CYS A CA 1
ATOM 769 C C . CYS A 1 97 ? 8.510 9.465 10.900 1.00 72.81 97 CYS A C 1
ATOM 771 O O . CYS A 1 97 ? 7.397 9.961 11.124 1.00 72.81 97 CYS A O 1
ATOM 773 N N . SER A 1 98 ? 9.310 9.938 9.943 1.00 78.69 98 SER A N 1
ATOM 7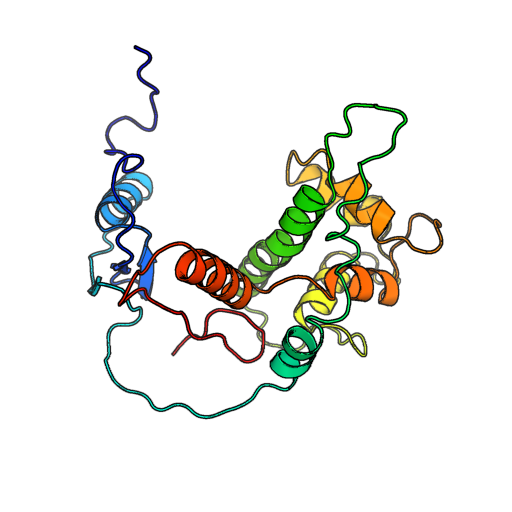74 C CA . SER A 1 98 ? 8.940 11.028 9.040 1.00 78.69 98 SER A CA 1
ATOM 775 C C . SER A 1 98 ? 7.766 10.648 8.125 1.00 78.69 98 SER A C 1
ATOM 777 O O . SER A 1 98 ? 7.450 9.474 7.897 1.00 78.69 98 SER A O 1
ATOM 779 N N . ARG A 1 99 ? 7.118 11.658 7.531 1.00 77.12 99 ARG A N 1
ATOM 780 C CA . ARG A 1 99 ? 6.042 11.447 6.544 1.00 77.12 99 ARG A CA 1
ATOM 781 C C . ARG A 1 99 ? 6.505 10.644 5.318 1.00 77.12 99 ARG A C 1
ATOM 783 O O . ARG A 1 99 ? 5.710 9.902 4.745 1.00 77.12 99 ARG A O 1
ATOM 790 N N . SER A 1 100 ? 7.783 10.738 4.939 1.00 73.38 100 SER A N 1
ATOM 791 C CA . SER A 1 100 ? 8.349 9.941 3.841 1.00 73.38 100 SER A CA 1
ATOM 792 C C . SER A 1 100 ? 8.414 8.453 4.186 1.00 73.38 100 SER A C 1
ATOM 794 O O . SER A 1 100 ? 8.013 7.631 3.368 1.00 73.38 100 SER A O 1
ATOM 796 N N . ILE A 1 101 ? 8.821 8.109 5.412 1.00 79.38 101 ILE A N 1
ATOM 797 C CA . ILE A 1 101 ? 8.863 6.718 5.889 1.00 79.38 101 ILE A CA 1
ATOM 798 C C . ILE A 1 101 ? 7.451 6.131 5.930 1.00 79.38 101 ILE A C 1
ATOM 800 O O . ILE A 1 101 ? 7.222 5.024 5.455 1.00 79.38 101 ILE A O 1
ATOM 804 N N . HIS A 1 102 ? 6.472 6.901 6.405 1.00 81.31 102 HIS A N 1
ATOM 805 C CA . HIS A 1 102 ? 5.065 6.488 6.406 1.00 81.31 102 HIS A CA 1
ATOM 806 C C . HIS A 1 102 ? 4.522 6.229 4.996 1.00 81.31 102 HIS A C 1
ATOM 808 O O . HIS A 1 102 ? 3.720 5.320 4.792 1.00 81.31 102 HIS A O 1
ATOM 814 N N . ARG A 1 103 ? 4.977 6.992 3.998 1.00 79.62 103 ARG A N 1
ATOM 815 C CA . ARG A 1 103 ? 4.616 6.759 2.597 1.00 79.62 103 ARG A CA 1
ATOM 816 C C . ARG A 1 103 ? 5.219 5.470 2.050 1.00 79.62 103 ARG A C 1
ATOM 818 O O . ARG A 1 103 ? 4.546 4.738 1.328 1.00 79.62 103 ARG A O 1
ATOM 825 N N . GLU A 1 104 ? 6.479 5.197 2.372 1.00 78.69 104 GLU A N 1
ATOM 826 C CA . GLU A 1 104 ? 7.148 3.955 1.981 1.00 78.69 104 GLU A CA 1
ATOM 827 C C . GLU A 1 104 ? 6.491 2.741 2.639 1.00 78.69 104 GLU A C 1
ATOM 829 O O . GLU A 1 104 ? 6.206 1.763 1.950 1.00 78.69 104 GLU A O 1
ATOM 834 N N . LEU A 1 105 ? 6.176 2.838 3.934 1.00 81.31 105 LEU A N 1
ATOM 835 C CA . LEU A 1 105 ? 5.365 1.868 4.670 1.00 81.31 105 LEU A CA 1
ATOM 836 C C . LEU A 1 105 ? 4.055 1.589 3.932 1.00 81.31 105 LEU A C 1
ATOM 838 O O . LEU A 1 105 ? 3.815 0.454 3.525 1.00 81.31 105 LEU A O 1
ATOM 842 N N . ARG A 1 106 ? 3.268 2.641 3.668 1.00 84.56 106 ARG A N 1
ATOM 843 C CA . ARG A 1 106 ? 1.988 2.573 2.953 1.00 84.56 106 ARG A CA 1
ATOM 844 C C . ARG A 1 106 ? 2.098 1.845 1.611 1.00 84.56 106 ARG A C 1
ATOM 846 O O . ARG A 1 106 ? 1.286 0.971 1.326 1.00 84.56 106 ARG A O 1
ATOM 853 N N . ASN A 1 107 ? 3.105 2.164 0.797 1.00 82.50 107 ASN A N 1
ATOM 854 C CA . ASN A 1 107 ? 3.298 1.520 -0.507 1.00 82.50 107 ASN A CA 1
ATOM 855 C C . ASN A 1 107 ? 3.718 0.045 -0.369 1.00 82.50 107 ASN A C 1
ATOM 857 O O . ASN A 1 107 ? 3.239 -0.811 -1.111 1.00 82.50 107 ASN A O 1
ATOM 861 N N . ARG A 1 108 ? 4.564 -0.282 0.617 1.00 82.25 108 ARG A N 1
ATOM 862 C CA . ARG A 1 108 ? 5.061 -1.651 0.849 1.00 82.25 108 ARG A CA 1
ATOM 863 C C . ARG A 1 108 ? 3.977 -2.628 1.297 1.00 82.25 108 ARG A C 1
ATOM 865 O O . ARG A 1 108 ? 4.148 -3.834 1.104 1.00 82.25 108 ARG A O 1
ATOM 872 N N . PHE A 1 109 ? 2.863 -2.148 1.852 1.00 84.56 109 PHE A N 1
ATOM 873 C CA . PHE A 1 109 ? 1.707 -3.005 2.125 1.00 84.56 109 PHE A CA 1
ATOM 874 C C . PHE A 1 109 ? 1.166 -3.659 0.850 1.00 84.56 109 PHE A C 1
ATOM 876 O O . PHE A 1 109 ? 0.892 -4.856 0.858 1.00 84.56 109 PHE A O 1
ATOM 883 N N . PHE A 1 110 ? 1.094 -2.933 -0.267 1.00 82.25 110 PHE A N 1
ATOM 884 C CA . PHE A 1 110 ? 0.589 -3.494 -1.523 1.00 82.25 110 PHE A CA 1
ATOM 885 C C . PHE A 1 110 ? 1.510 -4.573 -2.095 1.00 82.25 110 PHE A C 1
ATOM 887 O O . PHE A 1 110 ? 1.014 -5.561 -2.637 1.00 82.25 110 PHE A O 1
ATOM 894 N N . ASP A 1 111 ? 2.829 -4.422 -1.944 1.00 77.69 111 ASP A N 1
ATOM 895 C CA . ASP A 1 111 ? 3.806 -5.451 -2.328 1.00 77.69 111 ASP A CA 1
ATOM 896 C C . ASP A 1 111 ? 3.659 -6.723 -1.489 1.00 77.69 111 ASP A C 1
ATOM 898 O O . ASP A 1 111 ? 3.784 -7.843 -1.994 1.00 77.69 111 ASP A O 1
ATOM 902 N N . TRP A 1 112 ? 3.417 -6.560 -0.189 1.00 80.44 112 TRP A N 1
ATOM 903 C CA . TRP A 1 112 ? 3.245 -7.681 0.725 1.00 80.44 112 TRP A CA 1
ATOM 904 C C . TRP A 1 112 ? 1.935 -8.425 0.452 1.00 80.44 112 TRP A C 1
ATOM 906 O O . TRP A 1 112 ? 1.946 -9.638 0.236 1.00 80.44 112 TRP A O 1
ATOM 916 N N . PHE A 1 113 ? 0.821 -7.703 0.351 1.00 80.62 113 PHE A N 1
ATOM 917 C CA . PHE A 1 113 ? -0.496 -8.299 0.146 1.00 80.62 113 PHE A CA 1
ATOM 918 C C . PHE A 1 113 ? -0.687 -8.921 -1.232 1.00 80.62 113 PHE A C 1
ATOM 920 O O . PHE A 1 113 ? -1.342 -9.956 -1.347 1.00 80.62 113 PHE A O 1
ATOM 927 N N . HIS A 1 114 ? -0.036 -8.385 -2.263 1.00 77.00 114 HIS A N 1
ATOM 928 C CA . HIS A 1 114 ? -0.027 -9.021 -3.578 1.00 77.00 114 HIS A CA 1
ATOM 929 C C . HIS A 1 114 ? 0.683 -10.386 -3.577 1.00 77.00 114 HIS A C 1
ATOM 931 O O . HIS A 1 114 ? 0.347 -11.274 -4.363 1.00 77.00 114 HIS A O 1
ATOM 937 N N . GLN A 1 115 ? 1.668 -10.590 -2.696 1.00 76.81 115 GLN A N 1
ATOM 938 C CA . GLN A 1 115 ? 2.291 -11.904 -2.519 1.00 76.81 115 GLN A CA 1
ATOM 939 C C . GLN A 1 115 ? 1.365 -12.862 -1.770 1.00 76.81 115 GLN A C 1
ATOM 941 O O . GLN A 1 115 ? 1.231 -14.010 -2.192 1.00 76.81 115 GLN A O 1
ATOM 946 N N . ILE A 1 116 ? 0.692 -12.391 -0.715 1.00 76.62 116 ILE A N 1
ATOM 947 C CA . ILE A 1 116 ? -0.298 -13.187 0.026 1.00 76.62 116 ILE A CA 1
ATOM 948 C C . ILE A 1 116 ? -1.422 -13.645 -0.915 1.00 76.62 116 ILE A C 1
ATOM 950 O O . ILE A 1 116 ? -1.713 -14.836 -0.979 1.00 76.62 116 ILE A O 1
ATOM 954 N N . GLU A 1 117 ? -1.990 -12.738 -1.715 1.00 72.06 117 GLU A N 1
ATOM 955 C CA . GLU A 1 117 ? -3.022 -13.041 -2.721 1.00 72.06 117 GLU A CA 1
ATOM 956 C C . GLU A 1 117 ? -2.609 -14.199 -3.649 1.00 72.06 117 GLU A C 1
ATOM 958 O O . GLU A 1 117 ? -3.380 -15.138 -3.869 1.00 72.06 117 GLU A O 1
ATOM 963 N N . LYS A 1 118 ? -1.371 -14.167 -4.163 1.00 70.56 118 LYS A N 1
ATOM 964 C CA . LYS A 1 118 ? -0.843 -15.222 -5.043 1.00 70.56 118 LYS A CA 1
ATOM 965 C C . LYS A 1 118 ? -0.701 -16.564 -4.338 1.00 70.56 118 LYS A C 1
ATOM 967 O O . LYS A 1 118 ? -0.955 -1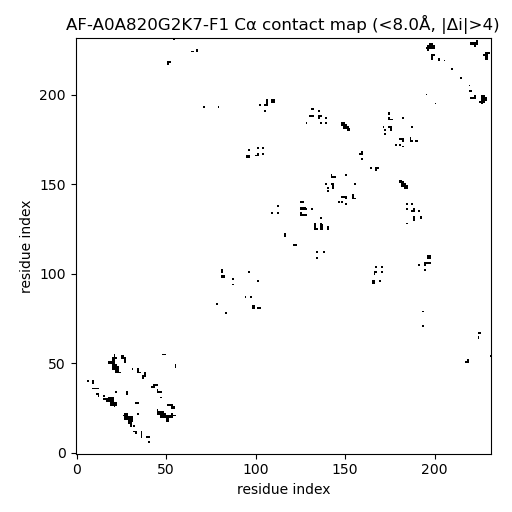7.593 -4.960 1.00 70.56 118 LYS A O 1
ATOM 972 N N . LEU A 1 119 ? -0.274 -16.556 -3.077 1.00 70.69 119 LEU A N 1
ATOM 973 C CA . LEU A 1 119 ? -0.077 -17.771 -2.287 1.00 70.69 119 LEU A CA 1
ATOM 974 C C . LEU A 1 119 ? -1.406 -18.409 -1.883 1.00 70.69 119 LEU A C 1
ATOM 976 O O . LEU A 1 119 ? -1.524 -19.632 -1.871 1.00 70.69 119 LEU A O 1
ATOM 980 N N . GLU A 1 120 ? -2.419 -17.597 -1.595 1.00 71.88 120 GLU A N 1
ATOM 981 C CA . GLU A 1 120 ? -3.728 -18.092 -1.177 1.00 71.88 120 GLU A CA 1
ATOM 982 C C . GLU A 1 120 ? -4.599 -18.590 -2.343 1.00 71.88 120 GLU A C 1
ATOM 984 O O . GLU A 1 120 ? -5.648 -19.185 -2.100 1.00 71.88 120 GLU A O 1
ATOM 989 N N . HIS A 1 121 ? -4.193 -18.377 -3.606 1.00 60.97 121 HIS A N 1
ATOM 990 C CA . HIS A 1 121 ? -4.958 -18.740 -4.814 1.00 60.97 121 HIS A CA 1
ATOM 991 C C . HIS A 1 121 ? -6.420 -18.234 -4.814 1.00 60.97 121 HIS A C 1
ATOM 993 O O . HIS A 1 121 ? -7.268 -18.732 -5.563 1.00 60.97 121 HIS A O 1
ATOM 999 N N . LYS A 1 122 ? -6.739 -17.226 -3.994 1.00 58.16 122 LYS A N 1
ATOM 1000 C CA . LYS A 1 122 ? -8.076 -16.636 -3.903 1.00 58.16 122 LYS A CA 1
ATOM 1001 C C . LYS A 1 122 ? -8.262 -15.666 -5.064 1.00 58.16 122 LYS A C 1
ATOM 1003 O O . LYS A 1 122 ? -7.949 -14.492 -4.957 1.00 58.16 122 LYS A O 1
ATOM 1008 N N . SER A 1 123 ? -8.776 -16.171 -6.185 1.00 49.62 123 SER A N 1
ATOM 1009 C CA . SER A 1 123 ? -9.075 -15.364 -7.383 1.00 49.62 123 SER A CA 1
ATOM 1010 C C . SER A 1 123 ? -10.417 -14.622 -7.330 1.00 49.62 123 SER A C 1
ATOM 1012 O O . SER A 1 123 ? -10.907 -14.167 -8.363 1.00 49.62 123 SER A O 1
ATOM 1014 N N . GLN A 1 124 ? -11.069 -14.529 -6.166 1.00 53.53 124 GLN A N 1
ATOM 1015 C CA . GLN A 1 124 ? -12.486 -14.185 -6.145 1.00 53.53 124 GLN A CA 1
ATOM 1016 C C . GLN A 1 124 ? -12.891 -13.334 -4.942 1.00 53.53 124 GLN A C 1
ATOM 1018 O O . GLN A 1 124 ? -12.834 -13.785 -3.804 1.00 53.53 124 GLN A O 1
ATOM 1023 N N . TYR A 1 125 ? -13.343 -12.122 -5.275 1.00 52.38 125 TYR A N 1
ATOM 1024 C CA . TYR A 1 125 ? -14.149 -11.197 -4.478 1.00 52.38 125 TYR A CA 1
ATOM 1025 C C . TYR A 1 125 ? -13.686 -11.013 -3.028 1.00 52.38 125 TYR A C 1
ATOM 1027 O O . TYR A 1 125 ? -14.220 -11.597 -2.087 1.00 52.38 125 TYR A O 1
ATOM 1035 N N . TYR A 1 126 ? -12.706 -10.134 -2.861 1.00 59.09 126 TYR A N 1
ATOM 1036 C CA . TYR A 1 126 ? -12.439 -9.488 -1.584 1.00 59.09 126 TYR A CA 1
ATOM 1037 C C . TYR A 1 126 ? -13.690 -8.718 -1.164 1.00 59.09 126 TYR A C 1
ATOM 1039 O O . TYR A 1 126 ? -14.366 -8.149 -2.025 1.00 59.09 126 TYR A O 1
ATOM 1047 N N . GLY A 1 127 ? -14.046 -8.741 0.123 1.00 58.94 127 GLY A N 1
ATOM 1048 C CA . GLY A 1 127 ? -15.151 -7.922 0.620 1.00 58.94 127 GLY A CA 1
ATOM 1049 C C . GLY A 1 127 ? -15.022 -6.498 0.070 1.00 58.94 127 GLY A C 1
ATOM 1050 O O . GLY A 1 127 ? -13.923 -5.950 0.011 1.00 58.94 127 GLY A O 1
ATOM 1051 N N . SER A 1 128 ? -16.121 -5.943 -0.435 1.00 69.88 128 SER A N 1
ATOM 1052 C CA . SER A 1 128 ? -16.105 -4.661 -1.137 1.00 69.88 128 SER A CA 1
ATOM 1053 C C . SER A 1 128 ? -16.498 -3.568 -0.160 1.00 69.88 128 SER A C 1
ATOM 1055 O O . SER A 1 128 ? -17.660 -3.500 0.237 1.00 69.88 128 SER A O 1
ATOM 1057 N N . ILE A 1 129 ? -15.543 -2.718 0.213 1.00 74.75 129 ILE A N 1
ATOM 1058 C CA . ILE A 1 129 ? -15.843 -1.456 0.892 1.00 74.75 129 ILE A CA 1
ATOM 1059 C C . ILE A 1 129 ? -16.107 -0.417 -0.203 1.00 74.75 129 ILE A C 1
ATOM 1061 O O . ILE A 1 129 ? -15.319 -0.277 -1.140 1.00 74.75 129 ILE A O 1
ATOM 1065 N N . ASP A 1 130 ? -17.225 0.299 -0.111 1.00 74.56 130 ASP A N 1
ATOM 1066 C CA . ASP A 1 130 ? -17.580 1.326 -1.092 1.00 74.56 130 ASP A CA 1
ATOM 1067 C C . ASP A 1 130 ? -16.516 2.433 -1.151 1.00 74.56 130 ASP A C 1
ATOM 1069 O O . ASP A 1 130 ? -16.019 2.893 -0.124 1.00 74.56 130 ASP A O 1
ATOM 1073 N N . ASN A 1 131 ? -16.180 2.884 -2.365 1.00 71.69 131 ASN A N 1
ATOM 1074 C CA . ASN A 1 131 ? -15.134 3.886 -2.631 1.00 71.69 131 ASN A CA 1
ATOM 1075 C C . ASN A 1 131 ? -13.741 3.513 -2.094 1.00 71.69 131 ASN A C 1
ATOM 1077 O O . ASN A 1 131 ? -12.911 4.385 -1.844 1.00 71.69 131 ASN A O 1
ATOM 1081 N N . CYS A 1 132 ? -13.472 2.220 -1.939 1.00 78.94 132 CYS A N 1
ATOM 1082 C CA . CYS A 1 132 ? -12.185 1.709 -1.505 1.00 78.94 132 CYS A CA 1
ATOM 1083 C C . CYS A 1 132 ? -11.547 0.862 -2.602 1.00 78.94 132 CYS A C 1
ATOM 1085 O O . CYS A 1 132 ? -12.230 0.142 -3.332 1.00 78.94 132 CYS A O 1
ATOM 1087 N N . HIS A 1 133 ? -10.223 0.934 -2.731 1.00 80.69 133 HIS A N 1
ATOM 1088 C CA . HIS A 1 133 ? -9.522 0.072 -3.674 1.00 80.69 133 HIS A CA 1
ATOM 1089 C C . HIS A 1 133 ? -9.695 -1.403 -3.261 1.00 80.69 133 HIS A C 1
ATOM 1091 O O . HIS A 1 133 ? -9.491 -1.709 -2.085 1.00 80.69 133 HIS A O 1
ATOM 1097 N N . PRO A 1 134 ? -9.998 -2.342 -4.182 1.00 77.94 134 PRO A N 1
ATOM 1098 C CA . PRO A 1 134 ? -10.287 -3.735 -3.824 1.00 77.94 134 PRO A CA 1
ATOM 1099 C C . PRO A 1 134 ? -9.188 -4.416 -3.002 1.00 77.94 134 PRO A C 1
ATOM 1101 O O . PRO A 1 134 ? -9.482 -5.169 -2.079 1.00 77.94 134 PRO A O 1
ATOM 1104 N N . MET A 1 135 ? -7.916 -4.112 -3.292 1.00 79.25 135 MET A N 1
ATOM 1105 C CA . MET A 1 135 ? -6.794 -4.599 -2.481 1.00 79.25 135 MET A CA 1
ATOM 1106 C C . MET A 1 135 ? -6.794 -3.995 -1.073 1.00 79.25 135 MET A C 1
ATOM 1108 O O . MET A 1 135 ? -6.493 -4.682 -0.111 1.00 79.25 135 MET A O 1
ATOM 1112 N N . VAL A 1 136 ? -7.146 -2.719 -0.929 1.00 85.50 136 VAL A N 1
ATOM 1113 C CA . VAL A 1 136 ? -7.195 -2.064 0.385 1.00 85.50 136 VAL A CA 1
ATOM 1114 C C . VAL A 1 136 ? -8.319 -2.668 1.220 1.00 85.50 136 VAL A C 1
ATOM 1116 O O . VAL A 1 136 ? -8.112 -2.960 2.394 1.00 85.50 136 VAL A O 1
ATOM 1119 N N . SER A 1 137 ? -9.472 -2.949 0.606 1.00 85.62 137 SER A N 1
ATOM 1120 C CA . SER A 1 137 ? -10.548 -3.687 1.271 1.00 85.62 137 SER A CA 1
ATOM 1121 C C . SER A 1 137 ? -10.133 -5.108 1.638 1.00 85.62 137 SER A C 1
ATOM 1123 O O . SER A 1 137 ? -10.423 -5.560 2.741 1.00 85.62 137 SER A O 1
ATOM 1125 N N . TYR A 1 138 ? -9.407 -5.801 0.757 1.00 84.88 138 TYR A N 1
ATOM 1126 C CA . TYR A 1 138 ? -8.842 -7.111 1.076 1.00 84.88 138 TYR A CA 1
ATOM 1127 C C . TYR A 1 138 ? -7.944 -7.063 2.307 1.00 84.88 138 TYR A C 1
ATOM 1129 O O . TYR A 1 138 ? -8.101 -7.887 3.201 1.00 84.88 138 TYR A O 1
ATOM 1137 N N . MET A 1 139 ? -7.031 -6.093 2.356 1.00 87.88 139 MET A N 1
ATOM 1138 C CA . MET A 1 139 ? -6.118 -5.926 3.479 1.00 87.88 139 MET A CA 1
ATOM 1139 C C . MET A 1 139 ? -6.879 -5.741 4.792 1.00 87.88 139 MET A C 1
ATOM 1141 O O . MET A 1 139 ? -6.541 -6.394 5.771 1.00 87.88 139 MET A O 1
ATOM 1145 N N . PHE A 1 140 ? -7.935 -4.919 4.789 1.00 88.38 140 PHE A N 1
ATOM 1146 C CA . PHE A 1 140 ? -8.789 -4.712 5.960 1.00 88.38 140 PHE A CA 1
ATOM 1147 C C . PHE A 1 140 ? -9.372 -6.035 6.466 1.00 88.38 140 PHE A C 1
ATOM 1149 O O . PHE A 1 140 ? -9.113 -6.439 7.592 1.00 88.38 140 PHE A O 1
ATOM 1156 N N . TYR A 1 141 ? -10.081 -6.764 5.600 1.00 87.19 141 TYR A N 1
ATOM 1157 C CA . TYR A 1 141 ? -10.721 -8.028 5.979 1.00 87.19 141 TYR A CA 1
ATOM 1158 C C . TYR A 1 141 ? -9.737 -9.162 6.277 1.00 87.19 141 TYR A C 1
ATOM 1160 O O . TYR A 1 141 ? -10.120 -10.177 6.849 1.00 87.19 141 TYR A O 1
ATOM 1168 N N . HIS A 1 142 ? -8.482 -9.031 5.854 1.00 86.00 142 HIS A N 1
ATOM 1169 C CA . HIS A 1 142 ? -7.436 -9.968 6.238 1.00 86.00 142 HIS A CA 1
ATOM 1170 C C . HIS A 1 142 ? -6.994 -9.754 7.693 1.00 86.00 142 HIS A C 1
ATOM 1172 O O . HIS A 1 142 ? -6.639 -10.726 8.356 1.00 86.00 142 HIS A O 1
ATOM 1178 N N . PHE A 1 143 ? -7.020 -8.508 8.179 1.00 88.00 143 PHE A N 1
ATOM 1179 C CA . PHE A 1 143 ? -6.678 -8.167 9.562 1.00 88.00 143 PHE A CA 1
ATOM 1180 C C . PHE A 1 143 ? -7.861 -8.240 10.527 1.00 88.00 143 PHE A C 1
ATOM 1182 O O . PHE A 1 143 ? -7.644 -8.563 11.689 1.00 88.00 143 PHE A O 1
ATOM 1189 N N . ASP A 1 144 ? -9.087 -8.009 10.052 1.00 88.31 144 ASP A N 1
ATOM 1190 C CA . ASP A 1 144 ? -10.329 -8.116 10.834 1.00 88.31 144 ASP A CA 1
ATOM 1191 C C . ASP A 1 144 ? -10.652 -9.594 11.135 1.00 88.31 144 ASP A C 1
ATOM 1193 O O . ASP A 1 144 ? -11.530 -10.233 10.545 1.00 88.31 144 ASP A O 1
ATOM 1197 N N . THR A 1 145 ? -9.853 -10.197 12.016 1.00 86.88 145 THR A N 1
ATOM 1198 C CA . THR A 1 145 ? -9.973 -11.613 12.384 1.00 86.88 145 THR A CA 1
ATOM 1199 C C . THR A 1 145 ? -11.210 -11.872 13.235 1.00 86.88 145 THR A C 1
ATOM 1201 O O . THR A 1 145 ? -11.735 -12.995 13.240 1.00 86.88 145 THR A O 1
ATOM 1204 N N . THR A 1 146 ? -11.700 -10.845 13.930 1.00 88.06 146 THR A N 1
ATOM 1205 C CA . THR A 1 146 ? -12.902 -10.920 14.758 1.00 88.06 146 THR A CA 1
ATOM 1206 C C . THR A 1 146 ? -14.195 -10.683 13.962 1.00 88.06 146 THR A C 1
ATOM 1208 O O . THR A 1 146 ? -15.256 -11.148 14.390 1.00 88.06 146 THR A O 1
ATOM 1211 N N . ASN A 1 147 ? -14.100 -10.130 12.745 1.00 87.94 147 ASN A N 1
ATOM 1212 C CA . ASN A 1 147 ? -15.194 -9.778 11.829 1.00 87.94 147 ASN A CA 1
ATOM 1213 C C . ASN A 1 147 ? -16.203 -8.788 12.428 1.00 87.94 147 ASN A C 1
ATOM 1215 O O . ASN A 1 147 ? -17.409 -8.884 12.162 1.00 87.94 147 ASN A O 1
ATOM 1219 N N . ASP A 1 148 ? -15.740 -7.857 13.253 1.00 90.62 148 ASP A N 1
ATOM 1220 C CA . ASP A 1 148 ? -16.563 -6.803 13.846 1.00 90.62 148 ASP A CA 1
ATOM 1221 C C . ASP A 1 148 ? -16.462 -5.465 13.092 1.00 90.62 148 ASP A C 1
ATOM 1223 O O . ASP A 1 148 ? -17.172 -4.514 13.428 1.00 90.62 148 ASP A O 1
ATOM 1227 N N . SER A 1 149 ? -15.718 -5.438 11.977 1.00 88.44 149 SER A N 1
ATOM 1228 C CA . SER A 1 149 ? -15.513 -4.258 11.130 1.00 88.44 149 SER A CA 1
ATOM 1229 C C . SER A 1 149 ? -14.778 -3.115 11.828 1.00 88.44 149 SER A C 1
ATOM 1231 O O . SER A 1 149 ? -14.955 -1.952 11.457 1.00 88.44 149 SER A O 1
ATOM 1233 N N . GLU A 1 150 ? -13.923 -3.444 12.785 1.00 90.00 150 GLU A N 1
ATOM 1234 C CA . GLU A 1 150 ? -12.899 -2.566 13.338 1.00 90.00 150 GLU A CA 1
ATOM 1235 C C . GLU A 1 150 ? -11.543 -3.272 13.260 1.00 90.00 150 GLU A C 1
ATOM 1237 O O . GLU A 1 150 ? -11.476 -4.491 13.209 1.00 90.00 150 GLU A O 1
ATOM 1242 N N . LEU A 1 151 ? -10.457 -2.502 13.181 1.00 90.94 151 LEU A N 1
ATOM 1243 C CA . LEU A 1 151 ? -9.113 -3.017 13.436 1.00 90.94 151 LEU A CA 1
ATOM 1244 C C . LEU A 1 151 ? -8.616 -2.381 14.722 1.00 90.94 151 LEU A C 1
ATOM 1246 O O . LEU A 1 151 ? -8.420 -1.163 14.779 1.00 90.94 151 LEU A O 1
ATOM 1250 N N . ASN A 1 152 ? -8.450 -3.198 15.752 1.00 90.12 152 ASN A N 1
ATOM 1251 C CA . ASN A 1 152 ? -7.889 -2.775 17.032 1.00 90.12 152 ASN A CA 1
ATOM 1252 C C . ASN A 1 152 ? -6.382 -3.089 17.130 1.00 90.12 152 ASN A C 1
ATOM 1254 O O . ASN A 1 152 ? -5.802 -3.718 16.243 1.00 90.12 152 ASN A O 1
ATOM 1258 N N . ASP A 1 153 ? -5.755 -2.652 18.228 1.00 86.62 153 ASP A N 1
ATOM 1259 C CA . ASP A 1 153 ? -4.330 -2.889 18.494 1.00 86.62 153 ASP A CA 1
ATOM 1260 C C . ASP A 1 153 ? -3.961 -4.389 18.407 1.00 86.62 153 ASP A C 1
ATOM 1262 O O . ASP A 1 153 ? -2.932 -4.713 17.832 1.00 86.62 153 ASP A O 1
ATOM 1266 N N . ASP A 1 154 ? -4.805 -5.316 18.888 1.00 86.00 154 ASP A N 1
ATOM 1267 C CA . ASP A 1 154 ? -4.514 -6.763 18.866 1.00 86.00 154 ASP A CA 1
ATOM 1268 C C . ASP A 1 154 ? -4.546 -7.351 17.437 1.00 86.00 154 ASP A C 1
ATOM 1270 O O . ASP A 1 154 ? -3.777 -8.253 17.099 1.00 86.00 154 ASP A O 1
ATOM 1274 N N . GLU A 1 155 ? -5.429 -6.853 16.571 1.00 88.94 155 GLU A N 1
ATOM 1275 C CA . GLU A 1 155 ? -5.518 -7.273 15.165 1.00 88.94 155 GLU A CA 1
ATOM 1276 C C . GLU A 1 155 ? -4.371 -6.702 14.323 1.00 88.94 155 GLU A C 1
ATOM 1278 O O . GLU A 1 155 ? -3.845 -7.375 13.426 1.00 88.94 155 GLU A O 1
ATOM 1283 N N . LEU A 1 156 ? -3.931 -5.487 14.657 1.00 85.75 156 LEU A N 1
ATOM 1284 C CA . LEU A 1 156 ? -2.780 -4.827 14.043 1.00 85.75 156 LEU A CA 1
ATOM 1285 C C . LEU A 1 156 ? -1.436 -5.302 14.625 1.00 85.75 156 LEU A C 1
ATOM 1287 O O . LEU A 1 156 ? -0.422 -5.195 13.935 1.00 85.75 156 LEU A O 1
ATOM 1291 N N . ASP A 1 157 ? -1.418 -5.917 15.812 1.00 75.56 157 ASP A N 1
ATOM 1292 C CA . ASP A 1 157 ? -0.224 -6.450 16.493 1.00 75.56 157 ASP A CA 1
ATOM 1293 C C . ASP A 1 157 ? 0.550 -7.453 15.622 1.00 75.56 157 ASP A C 1
ATOM 1295 O O . ASP A 1 157 ? 1.783 -7.509 15.616 1.00 75.56 157 ASP A O 1
ATOM 1299 N N . SER A 1 158 ? -0.183 -8.203 14.792 1.00 65.94 158 SER A N 1
ATOM 1300 C CA . SER A 1 158 ? 0.375 -9.111 13.782 1.00 65.94 158 SER A CA 1
ATOM 1301 C C . SER A 1 158 ? 1.327 -8.392 12.819 1.00 65.94 158 SER A C 1
ATOM 1303 O O . SER A 1 158 ? 2.286 -8.983 12.333 1.00 65.94 158 SER A O 1
ATOM 1305 N N . ILE A 1 159 ? 1.066 -7.119 12.525 1.00 66.88 159 ILE A N 1
ATOM 1306 C CA . ILE A 1 159 ? 1.866 -6.260 11.647 1.00 66.88 159 ILE A CA 1
ATOM 1307 C C . ILE A 1 159 ? 3.057 -5.691 12.421 1.00 66.88 159 ILE A C 1
ATOM 1309 O O . ILE A 1 159 ? 4.172 -5.696 11.894 1.00 66.88 159 ILE A O 1
ATOM 1313 N N . GLU A 1 160 ? 2.826 -5.254 13.663 1.00 56.91 160 GLU A N 1
ATOM 1314 C CA . GLU A 1 160 ? 3.852 -4.712 14.565 1.00 56.91 160 GLU A CA 1
ATOM 1315 C C . GLU A 1 160 ? 4.957 -5.742 14.853 1.00 56.91 160 GLU A C 1
ATOM 1317 O O . GLU A 1 160 ? 6.140 -5.404 14.878 1.00 56.91 160 GLU A O 1
ATOM 1322 N N . HIS A 1 161 ? 4.599 -7.024 14.964 1.00 55.31 161 HIS A N 1
ATOM 1323 C CA . HIS A 1 161 ? 5.545 -8.113 15.216 1.00 55.31 161 HIS A CA 1
ATOM 1324 C C . HIS A 1 161 ? 6.203 -8.708 13.956 1.00 55.31 161 HIS A C 1
ATOM 1326 O O . HIS A 1 161 ? 7.211 -9.411 14.070 1.00 55.31 161 HIS A O 1
ATOM 1332 N N . LEU A 1 162 ?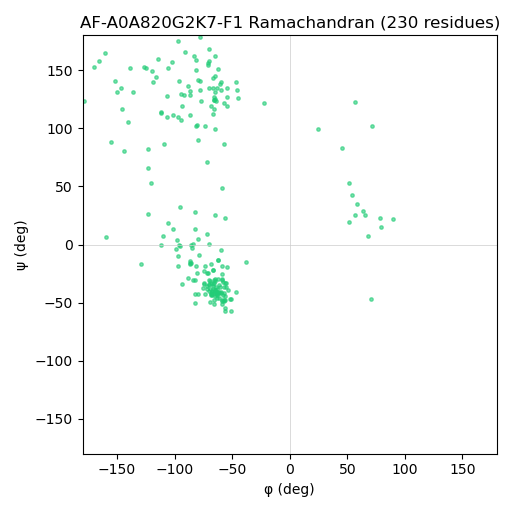 5.663 -8.471 12.751 1.00 54.72 162 LEU A N 1
ATOM 1333 C CA . LEU A 1 162 ? 6.165 -9.087 11.510 1.00 54.72 162 LEU A CA 1
ATOM 1334 C C . LEU A 1 162 ? 7.310 -8.318 10.842 1.00 54.72 162 LEU A C 1
ATOM 1336 O O . LEU A 1 162 ? 7.988 -8.878 9.974 1.00 54.72 162 LEU A O 1
ATOM 1340 N N . LYS A 1 163 ? 7.559 -7.064 11.226 1.00 51.00 163 LYS A N 1
ATOM 1341 C CA . LYS A 1 163 ? 8.718 -6.297 10.759 1.00 51.00 163 LYS A CA 1
ATOM 1342 C C . LYS A 1 163 ? 9.181 -5.366 11.870 1.00 51.00 163 LYS A C 1
ATOM 1344 O O . LYS A 1 163 ? 8.351 -4.679 12.442 1.00 51.00 163 LYS A O 1
ATOM 1349 N N . ASP A 1 164 ? 10.492 -5.309 12.109 1.00 50.56 164 ASP A N 1
ATOM 1350 C CA . ASP A 1 164 ? 11.209 -4.360 12.982 1.00 50.56 164 ASP A CA 1
ATOM 1351 C C . ASP A 1 164 ? 11.007 -2.876 12.572 1.00 50.56 164 ASP A C 1
ATOM 1353 O O . ASP A 1 164 ? 11.959 -2.113 12.394 1.00 50.56 164 ASP A O 1
ATOM 1357 N N . GLU A 1 165 ? 9.773 -2.438 12.349 1.00 62.03 165 GLU A N 1
ATOM 1358 C CA . GLU A 1 165 ? 9.444 -1.125 11.825 1.00 62.03 165 GLU A CA 1
ATOM 1359 C C . GLU A 1 165 ? 8.814 -0.292 12.917 1.00 62.03 165 GLU A C 1
ATOM 1361 O O . GLU A 1 165 ? 7.599 -0.174 13.027 1.00 62.03 165 GLU A O 1
ATOM 1366 N N . LEU A 1 166 ? 9.715 0.351 13.661 1.00 72.56 166 LEU A N 1
ATOM 1367 C CA . LEU A 1 166 ? 9.517 1.398 14.670 1.00 72.56 166 LEU A CA 1
ATOM 1368 C C . LEU A 1 166 ? 8.413 2.437 14.353 1.00 72.56 166 LEU A C 1
ATOM 1370 O O . LEU A 1 166 ? 8.014 3.198 15.229 1.00 72.56 166 LEU A O 1
ATOM 1374 N N . CYS A 1 167 ? 7.949 2.514 13.105 1.00 79.38 167 CYS A N 1
ATOM 1375 C CA . CYS A 1 167 ? 7.043 3.533 12.598 1.00 79.38 167 CYS A CA 1
ATOM 1376 C C . CYS A 1 167 ? 5.642 3.033 12.232 1.00 79.38 167 CYS A C 1
ATOM 1378 O O . CYS A 1 167 ? 4.821 3.852 11.824 1.00 79.38 167 CYS A O 1
ATOM 1380 N N . THR A 1 168 ? 5.343 1.741 12.377 1.00 80.88 168 THR A N 1
ATOM 1381 C CA . THR A 1 168 ? 4.024 1.179 12.039 1.00 80.88 168 THR A CA 1
ATOM 1382 C C . THR A 1 168 ? 2.923 1.721 12.955 1.00 80.88 168 THR A C 1
ATOM 1384 O O . THR A 1 168 ? 1.934 2.260 12.460 1.00 80.88 168 THR A O 1
ATOM 1387 N N . ASP A 1 169 ? 3.136 1.730 14.271 1.00 79.19 169 ASP A N 1
ATOM 1388 C CA . ASP A 1 169 ? 2.159 2.239 15.244 1.00 79.19 169 ASP A CA 1
ATOM 1389 C C . ASP A 1 169 ? 1.895 3.731 14.993 1.00 79.19 169 ASP A C 1
ATOM 1391 O O . ASP A 1 169 ? 0.764 4.216 14.996 1.00 79.19 169 ASP A O 1
ATOM 1395 N N . ARG A 1 170 ? 2.967 4.488 14.715 1.00 81.56 170 ARG A N 1
ATOM 1396 C CA . ARG A 1 170 ? 2.885 5.915 14.372 1.00 81.56 170 ARG A CA 1
ATOM 1397 C C . ARG A 1 170 ? 2.171 6.147 13.050 1.00 81.56 170 ARG A C 1
ATOM 1399 O O . ARG A 1 170 ? 1.536 7.188 12.882 1.00 81.56 170 ARG A O 1
ATOM 1406 N N . PHE A 1 171 ? 2.304 5.227 12.102 1.00 85.94 171 PHE A N 1
ATOM 1407 C CA . PHE A 1 171 ? 1.593 5.279 10.838 1.00 85.94 171 PHE A CA 1
ATOM 1408 C C . PHE A 1 171 ? 0.091 5.111 11.057 1.00 85.94 171 PHE A C 1
ATOM 1410 O O . PHE A 1 171 ? -0.658 5.994 10.641 1.00 85.94 171 PHE A O 1
ATOM 1417 N N . PHE A 1 172 ? -0.338 4.078 11.783 1.00 87.31 172 PHE A N 1
ATOM 1418 C CA . PHE A 1 172 ? -1.757 3.840 12.055 1.00 87.31 172 PHE A CA 1
ATOM 1419 C C . PHE A 1 172 ? -2.388 4.916 12.944 1.00 87.31 172 PHE A C 1
ATOM 1421 O O . PHE A 1 172 ? -3.500 5.349 12.661 1.00 87.31 172 PHE A O 1
ATOM 1428 N N . GLN A 1 173 ? -1.640 5.493 13.889 1.00 84.50 173 GLN A N 1
ATOM 1429 C CA . GLN A 1 173 ? -2.076 6.687 14.633 1.00 84.50 173 GLN A CA 1
ATOM 1430 C C . GLN A 1 173 ? -2.365 7.905 13.740 1.00 84.50 173 GLN A C 1
ATOM 1432 O O . GLN A 1 173 ? -3.095 8.798 14.151 1.00 84.50 173 GLN A O 1
ATOM 1437 N N . ARG A 1 174 ? -1.762 8.001 12.545 1.00 84.94 174 ARG A N 1
ATOM 1438 C CA . ARG A 1 174 ? -2.094 9.055 11.564 1.00 84.94 174 ARG A CA 1
ATOM 1439 C C . ARG A 1 174 ? -3.273 8.667 10.664 1.00 84.94 174 ARG A C 1
ATOM 1441 O O . ARG A 1 174 ? -3.797 9.542 9.977 1.00 84.94 174 ARG A O 1
ATOM 1448 N N . CYS A 1 175 ? -3.631 7.385 10.617 1.00 85.56 175 CYS A N 1
ATOM 1449 C CA . CYS A 1 175 ? -4.808 6.888 9.910 1.00 85.56 175 CYS A CA 1
ATOM 1450 C C . CYS A 1 175 ? -6.089 7.045 10.746 1.00 85.56 175 CYS A C 1
ATOM 1452 O O . CYS A 1 175 ? -7.141 7.234 10.148 1.00 85.56 175 CYS A O 1
ATOM 1454 N N . ASP A 1 176 ? -5.975 6.977 12.075 1.00 86.38 176 ASP A N 1
ATOM 1455 C CA . ASP A 1 176 ? -7.044 7.174 13.065 1.00 86.38 176 ASP A CA 1
ATOM 1456 C C . ASP A 1 176 ? -7.410 8.670 13.158 1.00 86.38 176 ASP A C 1
ATOM 1458 O O . ASP A 1 176 ? -6.656 9.486 13.701 1.00 86.38 176 ASP A O 1
ATOM 1462 N N . HIS A 1 177 ? -8.525 9.063 12.532 1.00 81.12 177 HIS A N 1
ATOM 1463 C CA . HIS A 1 177 ? -8.909 10.476 12.392 1.00 81.12 177 HIS A CA 1
ATOM 1464 C C . HIS A 1 177 ? -9.650 11.001 13.614 1.00 81.12 177 HIS A C 1
ATOM 1466 O O . HIS A 1 177 ? -9.572 12.202 13.900 1.00 81.12 177 HIS A O 1
ATOM 1472 N N . ASP A 1 178 ? -10.392 10.140 14.306 1.00 80.31 178 ASP A N 1
ATOM 1473 C CA . ASP A 1 178 ? -11.173 10.517 15.483 1.00 80.31 178 ASP A CA 1
ATOM 1474 C C . ASP A 1 178 ? -10.456 10.225 16.817 1.00 80.31 178 ASP A C 1
ATOM 1476 O O . ASP A 1 178 ? -10.833 10.791 17.852 1.00 80.31 178 ASP A O 1
ATOM 1480 N N . GLY A 1 179 ? -9.337 9.499 16.771 1.00 84.69 179 GLY A N 1
ATOM 1481 C CA . GLY A 1 179 ? -8.414 9.266 17.875 1.00 84.69 179 GLY A CA 1
ATOM 1482 C C . GLY A 1 179 ? -8.898 8.203 18.857 1.00 84.69 179 GLY A C 1
ATOM 1483 O O . GLY A 1 179 ? -8.506 8.248 20.033 1.00 84.69 179 GLY A O 1
ATOM 1484 N N . ASP A 1 180 ? -9.788 7.308 18.429 1.00 88.62 180 ASP A N 1
ATOM 1485 C CA . ASP A 1 180 ? -10.393 6.286 19.281 1.00 88.62 180 ASP A CA 1
ATOM 1486 C C . ASP A 1 180 ? -9.558 4.994 19.400 1.00 88.62 180 ASP A C 1
ATOM 1488 O O . ASP A 1 180 ? -9.898 4.111 20.200 1.00 88.62 180 ASP A O 1
ATOM 1492 N N . LYS A 1 181 ? -8.404 4.951 18.715 1.00 87.75 181 LYS A N 1
ATOM 1493 C CA . LYS A 1 181 ? -7.466 3.821 18.616 1.00 87.75 181 LYS A CA 1
ATOM 1494 C C . LYS A 1 181 ? -8.033 2.606 17.893 1.00 87.75 181 LYS A C 1
ATOM 1496 O O . LYS A 1 181 ? -7.615 1.475 18.149 1.00 87.75 181 LYS A O 1
ATOM 1501 N N . ARG A 1 182 ? -9.006 2.821 17.024 1.00 88.50 182 ARG A N 1
ATOM 1502 C CA . ARG A 1 182 ? -9.551 1.806 16.136 1.00 88.50 182 ARG A CA 1
ATOM 1503 C C . ARG A 1 182 ? -9.435 2.346 14.725 1.00 88.50 182 ARG A C 1
ATOM 1505 O O . ARG A 1 182 ? -9.401 3.549 14.506 1.00 88.50 182 ARG A O 1
ATOM 1512 N N . LEU A 1 183 ? -9.315 1.448 13.757 1.00 89.69 183 LEU A N 1
ATOM 1513 C CA . LEU A 1 183 ? -9.430 1.830 12.356 1.00 89.69 183 LEU A CA 1
ATOM 1514 C C . LEU A 1 183 ? -10.694 1.219 11.789 1.00 89.69 183 LEU A C 1
ATOM 1516 O O . LEU A 1 183 ? -10.804 0.002 11.634 1.00 89.69 183 LEU A O 1
ATOM 1520 N N . PHE A 1 184 ? -11.636 2.082 11.434 1.00 87.50 184 PHE A N 1
ATOM 1521 C CA . PHE A 1 184 ? -12.826 1.677 10.704 1.00 87.50 184 PHE A CA 1
ATOM 1522 C C . PHE A 1 184 ? -12.547 1.585 9.195 1.00 87.50 184 PHE A C 1
ATOM 1524 O O . PHE A 1 184 ? -11.596 2.193 8.689 1.00 87.50 184 PHE A O 1
ATOM 1531 N N . PRO A 1 185 ? -13.411 0.895 8.423 1.00 86.19 185 PRO A N 1
ATOM 1532 C CA . PRO A 1 185 ? -13.285 0.770 6.972 1.00 86.19 185 PRO A CA 1
ATOM 1533 C C . PRO A 1 185 ? -13.001 2.094 6.254 1.00 86.19 185 PRO A C 1
ATOM 1535 O O . PRO A 1 185 ? -12.178 2.147 5.344 1.00 86.19 185 PRO A O 1
ATOM 1538 N N . TYR A 1 186 ? -13.652 3.183 6.674 1.00 84.44 186 TYR A N 1
ATOM 1539 C CA . TYR A 1 186 ? -13.477 4.492 6.045 1.00 84.44 186 TYR A CA 1
ATOM 1540 C C . TYR A 1 186 ? -12.082 5.083 6.298 1.00 84.44 186 TYR A C 1
ATOM 1542 O O . TYR A 1 186 ? -11.472 5.616 5.372 1.00 84.44 186 TYR A O 1
ATOM 1550 N N . GLU A 1 187 ? -11.557 4.964 7.518 1.00 85.81 187 GLU A N 1
ATOM 1551 C CA . GLU A 1 187 ? -10.242 5.481 7.920 1.00 85.81 187 GLU A CA 1
ATOM 1552 C C . GLU A 1 187 ? -9.133 4.711 7.241 1.00 85.81 187 GLU A C 1
ATOM 1554 O O . GLU A 1 187 ? -8.213 5.301 6.673 1.00 85.81 187 GLU A O 1
ATOM 1559 N N . TRP A 1 188 ? -9.284 3.390 7.218 1.00 90.12 188 TRP A N 1
ATOM 1560 C CA . TRP A 1 188 ? -8.402 2.496 6.500 1.00 90.12 188 TRP A CA 1
ATOM 1561 C C . TRP A 1 188 ? -8.324 2.869 5.017 1.00 90.12 188 TRP A C 1
ATOM 1563 O O . TRP A 1 188 ? -7.247 3.165 4.494 1.00 90.12 188 TRP A O 1
ATOM 1573 N N . CYS A 1 189 ? -9.469 2.946 4.337 1.00 86.06 189 CYS A N 1
ATOM 1574 C CA . CYS A 1 189 ? -9.515 3.285 2.917 1.00 86.06 189 CYS A CA 1
ATOM 1575 C C . CYS A 1 189 ? -8.953 4.685 2.634 1.00 86.06 189 CYS A C 1
ATOM 1577 O O . CYS A 1 189 ? -8.173 4.857 1.696 1.00 86.06 189 CYS A O 1
ATOM 1579 N N . ASN A 1 190 ? -9.265 5.666 3.483 1.00 82.69 190 ASN A N 1
ATOM 1580 C CA . ASN A 1 190 ? -8.726 7.020 3.388 1.00 82.69 190 ASN A CA 1
ATOM 1581 C C . ASN A 1 190 ? -7.200 7.051 3.607 1.00 82.69 190 ASN A C 1
ATOM 1583 O O . ASN A 1 190 ? -6.493 7.805 2.935 1.00 82.69 190 ASN A O 1
ATOM 1587 N N . CYS A 1 191 ? -6.663 6.212 4.497 1.00 86.50 191 CYS A N 1
ATOM 1588 C CA . CYS A 1 191 ? -5.228 6.166 4.773 1.00 86.50 191 CYS A CA 1
ATOM 1589 C C . CYS A 1 191 ? -4.414 5.624 3.589 1.00 86.50 191 CYS A C 1
ATOM 1591 O O . CYS A 1 191 ? -3.299 6.086 3.324 1.00 86.50 191 CYS A O 1
ATOM 1593 N N . PHE A 1 192 ? -4.991 4.690 2.829 1.00 86.38 192 PHE A N 1
ATOM 1594 C CA . PHE A 1 192 ? -4.359 4.079 1.658 1.00 86.38 192 PHE A CA 1
ATOM 1595 C C . PHE A 1 192 ? -4.754 4.713 0.316 1.00 86.38 192 PHE A C 1
ATOM 1597 O O . PHE A 1 192 ? -4.213 4.305 -0.709 1.00 86.38 192 PHE A O 1
ATOM 1604 N N . GLN A 1 193 ? -5.620 5.731 0.288 1.00 76.38 193 GLN A N 1
ATOM 1605 C CA . GLN A 1 193 ? -6.121 6.321 -0.966 1.00 76.38 193 GLN A CA 1
ATOM 1606 C C . GLN A 1 193 ? -5.011 6.880 -1.884 1.00 76.38 193 GLN A C 1
ATOM 1608 O O . GLN A 1 193 ? -5.141 6.835 -3.099 1.00 76.38 193 GLN A O 1
ATOM 1613 N N . TYR A 1 194 ? -3.900 7.360 -1.305 1.00 73.62 194 TYR A N 1
ATOM 1614 C CA . TYR A 1 194 ? -2.733 7.893 -2.031 1.00 73.62 194 TYR A CA 1
ATOM 1615 C C . TYR A 1 194 ? -1.571 6.895 -2.113 1.00 73.62 194 TYR A C 1
ATOM 1617 O O . TYR A 1 194 ? -0.415 7.270 -2.351 1.00 73.62 194 TYR A O 1
ATOM 1625 N N . ALA A 1 195 ? -1.818 5.629 -1.792 1.00 78.75 195 ALA A N 1
ATOM 1626 C CA . ALA A 1 195 ? -0.815 4.601 -1.966 1.00 78.75 195 ALA A CA 1
ATOM 1627 C C . ALA A 1 195 ? -0.611 4.341 -3.455 1.00 78.75 195 ALA A C 1
ATOM 1629 O O . ALA A 1 195 ? -1.569 4.215 -4.214 1.00 78.75 195 ALA A O 1
ATOM 1630 N N . LEU A 1 196 ? 0.650 4.258 -3.865 1.00 76.00 196 LEU A N 1
ATOM 1631 C CA . LEU A 1 196 ? 0.970 3.902 -5.236 1.00 76.00 196 LEU A CA 1
ATOM 1632 C C . LEU A 1 196 ? 1.148 2.402 -5.336 1.00 76.00 196 LEU A C 1
ATOM 1634 O O . LEU A 1 196 ? 1.923 1.802 -4.587 1.00 76.00 196 LEU A O 1
ATOM 1638 N N . LEU A 1 197 ? 0.447 1.823 -6.301 1.00 80.69 197 LEU A N 1
ATOM 1639 C CA . LEU A 1 197 ? 0.531 0.406 -6.595 1.00 80.69 197 LEU A CA 1
ATOM 1640 C C . LEU A 1 197 ? 1.892 0.088 -7.240 1.00 80.69 197 LEU A C 1
ATOM 1642 O O . LEU A 1 197 ? 2.505 0.969 -7.851 1.00 80.69 197 LEU A O 1
ATOM 1646 N N . PRO A 1 198 ? 2.401 -1.152 -7.136 1.00 82.44 198 PRO A N 1
ATOM 1647 C CA . PRO A 1 198 ? 3.804 -1.446 -7.443 1.00 82.44 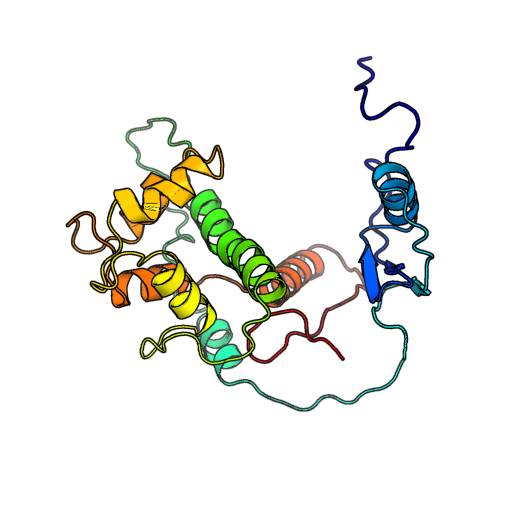198 PRO A CA 1
ATOM 1648 C C . PRO A 1 198 ? 4.251 -1.061 -8.861 1.00 82.44 198 PRO A C 1
ATOM 1650 O O . PRO A 1 198 ? 5.372 -0.586 -9.047 1.00 82.44 198 PRO A O 1
ATOM 1653 N N . CYS A 1 199 ? 3.385 -1.226 -9.867 1.00 81.50 199 CYS A N 1
ATOM 1654 C CA . CYS A 1 199 ? 3.706 -0.844 -11.245 1.00 81.50 199 CYS A CA 1
ATOM 1655 C C . CYS A 1 199 ? 3.652 0.680 -11.451 1.00 81.50 199 CYS A C 1
ATOM 1657 O O . CYS A 1 199 ? 4.495 1.250 -12.146 1.00 81.50 199 CYS A O 1
ATOM 1659 N N . GLU A 1 200 ? 2.698 1.357 -10.813 1.00 76.69 200 GLU A N 1
ATOM 1660 C CA . GLU A 1 200 ? 2.554 2.815 -10.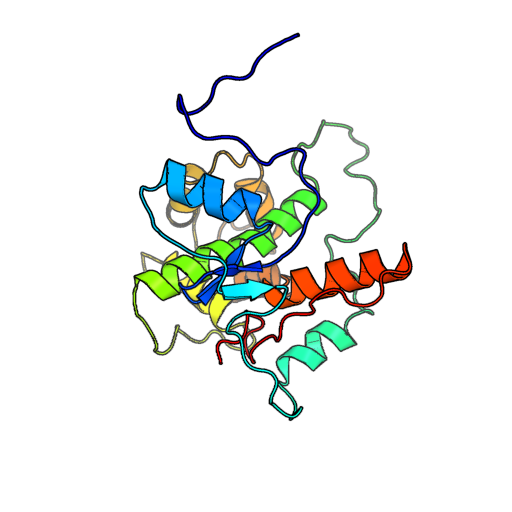878 1.00 76.69 200 GLU A CA 1
ATOM 1661 C C . GLU A 1 200 ? 3.715 3.528 -10.187 1.00 76.69 200 GLU A C 1
ATOM 1663 O O . GLU A 1 200 ? 4.279 4.475 -10.739 1.00 76.69 200 GLU A O 1
ATOM 1668 N N . LEU A 1 201 ? 4.113 3.036 -9.010 1.00 78.75 201 LEU A N 1
ATOM 1669 C CA . LEU A 1 201 ? 5.258 3.540 -8.263 1.00 78.75 201 LEU A CA 1
ATOM 1670 C C . LEU A 1 201 ? 6.528 3.485 -9.119 1.00 78.75 201 LEU A C 1
ATOM 1672 O O . LEU A 1 201 ? 7.221 4.494 -9.258 1.00 78.75 201 LEU A O 1
ATOM 1676 N N . TYR A 1 202 ? 6.773 2.340 -9.762 1.00 78.62 202 TYR A N 1
ATOM 1677 C CA . TYR A 1 202 ? 7.905 2.161 -10.666 1.00 78.62 202 TYR A CA 1
ATOM 16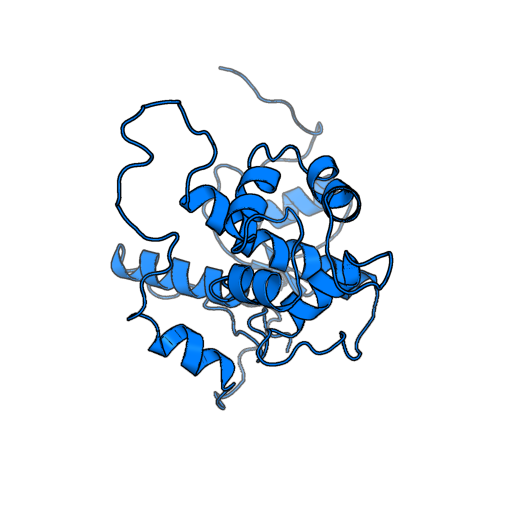78 C C . TYR A 1 202 ? 7.871 3.159 -11.830 1.00 78.62 202 TYR A C 1
ATOM 1680 O O . TYR A 1 202 ? 8.866 3.829 -12.106 1.00 78.62 202 TYR A O 1
ATOM 1688 N N . ASN A 1 203 ? 6.719 3.313 -12.488 1.00 76.69 203 ASN A N 1
ATOM 1689 C CA . ASN A 1 203 ? 6.568 4.230 -13.618 1.00 76.69 203 ASN A CA 1
ATOM 1690 C C . ASN A 1 203 ? 6.757 5.701 -13.217 1.00 76.69 203 ASN A C 1
ATOM 1692 O O . ASN A 1 203 ? 7.424 6.447 -13.933 1.00 76.69 203 ASN A O 1
ATOM 1696 N N . ARG A 1 204 ? 6.252 6.113 -12.050 1.00 76.31 204 ARG A N 1
ATOM 1697 C CA . ARG A 1 204 ? 6.460 7.464 -11.512 1.00 76.31 204 ARG A CA 1
ATOM 1698 C C . ARG A 1 204 ? 7.934 7.738 -11.217 1.00 76.31 204 ARG A C 1
ATOM 1700 O O . ARG A 1 204 ? 8.437 8.827 -11.497 1.00 76.31 204 ARG A O 1
ATOM 1707 N N . ASP A 1 205 ? 8.625 6.771 -10.625 1.00 75.31 205 ASP A N 1
ATOM 1708 C CA . ASP A 1 205 ? 10.036 6.922 -10.279 1.00 75.31 205 ASP A CA 1
ATOM 1709 C C . ASP A 1 205 ? 10.913 6.942 -11.543 1.00 75.31 205 ASP A C 1
ATOM 1711 O O . ASP A 1 205 ? 11.863 7.728 -11.619 1.00 75.31 205 ASP A O 1
ATOM 1715 N N . LEU A 1 206 ? 10.530 6.187 -12.583 1.00 72.44 206 LEU A N 1
ATOM 1716 C CA . LEU A 1 206 ? 11.088 6.343 -13.925 1.00 72.44 206 LEU A CA 1
ATOM 1717 C C . LEU A 1 206 ? 10.872 7.761 -14.459 1.00 72.44 206 LEU A C 1
ATOM 1719 O O . LEU A 1 206 ? 11.842 8.387 -14.875 1.00 72.44 206 LEU A O 1
ATOM 1723 N N . ASP A 1 207 ? 9.649 8.295 -14.427 1.00 71.38 207 ASP A N 1
ATOM 1724 C CA . ASP A 1 207 ? 9.345 9.646 -14.925 1.00 71.38 207 ASP A CA 1
ATOM 1725 C C . ASP A 1 207 ? 10.194 10.729 -14.237 1.00 71.38 207 ASP A C 1
ATOM 1727 O O . ASP A 1 207 ? 10.764 11.605 -14.898 1.00 71.38 207 ASP A O 1
ATOM 1731 N N . LYS A 1 208 ? 10.378 10.623 -12.915 1.00 70.56 208 LYS A N 1
ATOM 1732 C CA . LYS A 1 208 ? 11.282 11.501 -12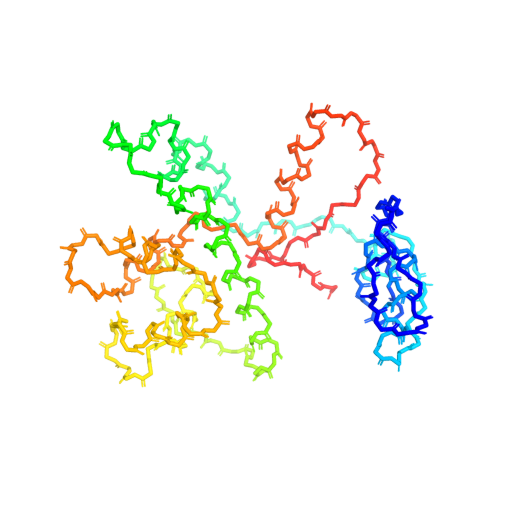.152 1.00 70.56 208 LYS A CA 1
ATOM 1733 C C . LYS A 1 208 ? 12.747 11.350 -12.574 1.00 70.56 208 LYS A C 1
ATOM 1735 O O . LYS A 1 208 ? 13.480 12.341 -12.619 1.00 70.56 208 LYS A O 1
ATOM 1740 N N . ALA A 1 209 ? 13.197 10.132 -12.871 1.00 66.50 209 ALA A N 1
ATOM 1741 C CA . ALA A 1 209 ? 14.558 9.876 -13.338 1.00 66.50 209 ALA A CA 1
ATOM 1742 C C . ALA A 1 209 ? 14.793 10.411 -14.764 1.00 66.50 209 ALA A C 1
ATOM 1744 O O . ALA A 1 209 ? 15.834 11.021 -15.019 1.00 66.50 209 ALA A O 1
ATOM 1745 N N . TYR A 1 210 ? 13.807 10.258 -15.654 1.00 64.06 210 TYR A N 1
ATOM 1746 C CA . TYR A 1 210 ? 13.799 10.768 -17.030 1.00 64.06 210 TYR A CA 1
ATOM 1747 C C . TYR A 1 210 ? 13.936 12.293 -17.094 1.00 64.06 210 TYR A C 1
ATOM 1749 O O . TYR A 1 210 ? 14.700 12.807 -17.910 1.00 64.06 210 TYR A O 1
ATOM 1757 N N . TRP A 1 211 ? 13.247 13.023 -16.208 1.00 56.44 211 TRP A N 1
ATOM 1758 C CA . TRP A 1 211 ? 13.372 14.484 -16.117 1.00 56.44 211 TRP A CA 1
ATOM 1759 C C . TRP A 1 211 ? 14.796 14.936 -15.743 1.00 56.44 211 TRP A C 1
ATOM 1761 O O . TRP A 1 211 ? 15.244 16.004 -16.154 1.00 56.44 211 TRP A O 1
ATOM 1771 N N . ASN A 1 212 ? 15.532 14.112 -14.989 1.00 56.56 212 ASN A N 1
ATOM 1772 C CA . ASN A 1 212 ? 16.846 14.465 -14.447 1.00 56.56 212 ASN A CA 1
ATOM 1773 C C . ASN A 1 212 ? 18.038 13.953 -15.281 1.00 56.56 212 ASN A C 1
ATOM 1775 O O . ASN A 1 212 ? 19.140 14.485 -15.135 1.00 56.56 212 ASN A O 1
ATOM 1779 N N . LYS A 1 213 ? 17.857 12.957 -16.163 1.00 57.31 213 LYS A N 1
ATOM 1780 C CA . LYS A 1 213 ? 18.878 12.459 -17.105 1.00 57.31 213 LYS A CA 1
ATOM 1781 C C . LYS A 1 213 ? 18.220 11.927 -18.383 1.00 57.31 213 LYS A C 1
ATOM 1783 O O . LYS A 1 213 ? 17.325 11.094 -18.313 1.00 57.31 213 LYS A O 1
ATOM 1788 N N . SER A 1 214 ? 18.728 12.342 -19.548 1.00 54.19 214 SER A N 1
ATOM 1789 C CA . SER A 1 214 ? 18.316 11.791 -20.849 1.00 54.19 214 SER A CA 1
ATOM 1790 C C . SER A 1 214 ? 18.709 10.310 -20.939 1.00 54.19 214 SER A C 1
ATOM 1792 O O . SER A 1 214 ? 19.879 9.990 -21.151 1.00 54.19 214 SER A O 1
ATOM 1794 N N . MET A 1 215 ? 17.752 9.408 -20.704 1.00 53.09 215 MET A N 1
ATOM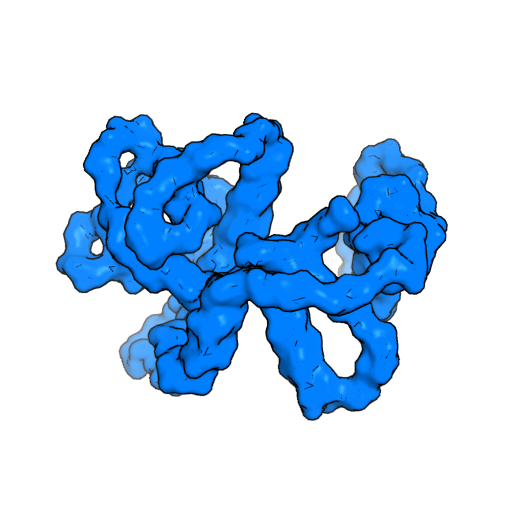 1795 C CA . MET A 1 215 ? 17.939 7.957 -20.778 1.00 53.09 215 MET A CA 1
ATOM 1796 C C . MET A 1 215 ? 16.956 7.337 -21.778 1.00 53.09 215 MET A C 1
ATOM 1798 O O . MET A 1 215 ? 15.898 6.825 -21.419 1.00 53.09 215 MET A O 1
ATOM 1802 N N . GLU A 1 216 ? 17.287 7.389 -23.064 1.00 50.03 216 GLU A N 1
ATOM 1803 C CA . GLU A 1 216 ? 16.498 6.723 -24.105 1.00 50.03 216 GLU A CA 1
ATOM 1804 C C . GLU A 1 216 ? 16.560 5.186 -23.953 1.00 50.03 216 GLU A C 1
ATOM 1806 O O . GLU A 1 216 ? 17.629 4.609 -23.760 1.00 50.03 216 GLU A O 1
ATOM 1811 N N . GLY A 1 217 ? 15.408 4.505 -24.054 1.00 57.44 217 GLY A N 1
ATOM 1812 C CA . GLY A 1 217 ? 15.336 3.037 -24.147 1.00 57.44 217 GLY A CA 1
ATOM 1813 C C . GLY A 1 217 ? 15.243 2.234 -22.837 1.00 57.44 217 GLY A C 1
ATOM 1814 O O . GLY A 1 217 ? 15.583 1.042 -22.861 1.00 57.44 217 GLY A O 1
ATOM 1815 N N . ILE A 1 218 ? 14.796 2.843 -21.726 1.00 60.03 218 ILE A N 1
ATOM 1816 C CA . ILE A 1 218 ? 14.467 2.143 -20.467 1.00 60.03 218 ILE A CA 1
ATOM 1817 C C . ILE A 1 218 ? 13.094 1.460 -20.572 1.00 60.03 218 ILE A C 1
ATOM 1819 O O . ILE A 1 218 ? 12.152 2.003 -21.146 1.00 60.03 218 ILE A O 1
ATOM 1823 N N . PHE A 1 219 ? 12.998 0.257 -20.003 1.00 67.50 219 PHE A N 1
ATOM 1824 C CA . PHE A 1 219 ? 11.773 -0.535 -19.914 1.00 67.50 219 PHE A CA 1
ATOM 1825 C C . PHE A 1 219 ? 10.709 0.161 -19.051 1.00 67.50 219 PHE A C 1
ATOM 1827 O O . PHE A 1 219 ? 10.953 0.434 -17.878 1.00 67.50 219 PHE A O 1
ATOM 1834 N N . ARG A 1 220 ? 9.519 0.400 -19.620 1.00 73.88 220 ARG A N 1
ATOM 1835 C CA . ARG A 1 220 ? 8.330 0.854 -18.886 1.00 73.88 220 ARG A CA 1
ATOM 1836 C C . ARG A 1 220 ? 7.327 -0.306 -18.774 1.00 73.88 220 ARG A C 1
ATOM 1838 O O . ARG A 1 220 ? 6.756 -0.687 -19.798 1.00 73.88 220 ARG A O 1
ATOM 1845 N N . PRO A 1 221 ? 7.101 -0.885 -17.583 1.00 74.06 221 PRO A N 1
ATOM 1846 C CA . PRO A 1 221 ? 6.142 -1.966 -17.403 1.00 74.06 221 PRO A CA 1
ATOM 1847 C C . PRO A 1 221 ? 4.707 -1.512 -17.683 1.00 74.06 221 PRO A C 1
ATOM 1849 O O . PRO A 1 221 ? 4.308 -0.389 -17.360 1.00 74.06 221 PRO A O 1
ATOM 1852 N N . ARG A 1 222 ? 3.910 -2.428 -18.244 1.00 75.88 222 ARG A N 1
ATOM 1853 C CA . ARG A 1 222 ? 2.459 -2.263 -18.348 1.00 75.88 222 ARG A CA 1
ATOM 1854 C C . ARG A 1 222 ? 1.810 -2.560 -17.006 1.00 75.88 222 ARG A C 1
ATOM 1856 O O . ARG A 1 222 ? 2.088 -3.596 -16.399 1.00 75.88 222 ARG A O 1
ATOM 1863 N N . CYS A 1 223 ? 0.913 -1.676 -16.594 1.00 77.25 223 CYS A N 1
ATOM 1864 C CA . CYS A 1 223 ? 0.087 -1.884 -15.417 1.00 77.25 223 CYS A CA 1
ATOM 1865 C C . CYS A 1 223 ? -1.273 -2.445 -15.845 1.00 77.25 223 CYS A C 1
ATOM 1867 O O . CYS A 1 223 ? -1.803 -2.073 -16.892 1.00 77.25 223 CYS A O 1
ATOM 1869 N N . ASN A 1 224 ? -1.814 -3.380 -15.070 1.00 71.38 224 ASN A N 1
ATOM 1870 C CA . ASN A 1 224 ? -3.183 -3.848 -15.235 1.00 71.38 224 ASN A CA 1
ATOM 1871 C C . ASN A 1 224 ? -4.170 -2.838 -14.629 1.00 71.38 224 ASN A C 1
ATOM 1873 O O . ASN A 1 224 ? -3.775 -1.829 -14.045 1.00 71.38 224 ASN A O 1
ATOM 1877 N N . SER A 1 225 ? -5.466 -3.128 -14.743 1.00 70.62 225 SER A N 1
ATOM 1878 C CA . SER A 1 225 ? -6.533 -2.265 -14.222 1.00 70.62 225 SER A CA 1
ATOM 1879 C C . SER A 1 225 ? -6.459 -2.004 -12.715 1.00 70.62 225 SER A C 1
ATOM 1881 O O . SER A 1 225 ? -7.061 -1.038 -12.260 1.00 70.62 225 SER A O 1
ATOM 1883 N N . ASN A 1 226 ? -5.728 -2.838 -11.971 1.00 68.94 226 ASN A N 1
ATOM 1884 C CA . ASN A 1 226 ? -5.581 -2.788 -10.519 1.00 68.94 226 ASN A CA 1
ATOM 1885 C C . ASN A 1 226 ? -4.195 -2.244 -10.109 1.00 68.94 226 ASN A C 1
ATOM 1887 O O . ASN A 1 226 ? -3.734 -2.543 -9.013 1.00 68.94 226 ASN A O 1
ATOM 1891 N N . GLY A 1 227 ? -3.481 -1.550 -11.010 1.00 71.44 227 GLY A N 1
ATOM 1892 C CA . GLY A 1 227 ? -2.177 -0.908 -10.766 1.00 71.44 227 GLY A CA 1
ATOM 1893 C C . GLY A 1 227 ? -0.992 -1.854 -10.513 1.00 71.44 227 GLY A C 1
ATOM 1894 O O . GLY A 1 227 ? 0.116 -1.404 -10.210 1.00 71.44 227 GLY A O 1
ATOM 1895 N N . TYR A 1 228 ? -1.182 -3.166 -10.679 1.00 75.81 228 TYR A N 1
ATOM 1896 C CA . TYR A 1 228 ? -0.113 -4.167 -10.620 1.00 75.81 228 TYR A CA 1
ATOM 1897 C C . TYR A 1 228 ? 0.494 -4.416 -11.994 1.00 75.81 228 TYR A C 1
ATOM 1899 O O . TYR A 1 228 ? -0.084 -4.069 -13.019 1.00 75.81 228 TYR A O 1
ATOM 1907 N N . TYR A 1 229 ? 1.653 -5.070 -12.030 1.00 77.06 229 TYR A N 1
ATOM 1908 C CA . TYR A 1 229 ? 2.261 -5.507 -13.283 1.00 77.06 229 TYR A CA 1
ATOM 1909 C C . TYR A 1 229 ? 1.292 -6.411 -14.051 1.00 77.06 229 TYR A C 1
ATOM 1911 O O . TYR A 1 229 ? 0.851 -7.445 -13.543 1.00 77.06 229 TYR A O 1
ATOM 1919 N N . ALA A 1 230 ? 0.949 -6.015 -15.275 1.00 70.56 230 ALA A N 1
ATOM 1920 C CA . ALA A 1 230 ? 0.126 -6.835 -16.146 1.00 70.56 230 ALA A CA 1
ATOM 1921 C C . ALA A 1 230 ? 0.888 -8.112 -16.520 1.00 70.56 230 ALA A C 1
ATOM 1923 O O . ALA A 1 230 ? 1.992 -8.049 -17.068 1.00 70.56 230 ALA A O 1
ATOM 1924 N N . SER A 1 231 ? 0.290 -9.274 -16.245 1.00 55.81 231 SER A N 1
ATOM 1925 C CA . SER A 1 231 ? 0.675 -10.496 -16.947 1.00 55.81 231 SER A CA 1
ATOM 1926 C C . SER A 1 231 ? 0.202 -10.396 -18.396 1.00 55.81 231 SER A C 1
ATOM 1928 O O . SER A 1 231 ? -0.713 -9.630 -18.703 1.00 55.81 231 SER A O 1
ATOM 1930 N N . ARG A 1 232 ? 0.823 -11.166 -19.287 1.00 47.62 232 ARG A N 1
ATOM 1931 C CA . ARG A 1 232 ? 0.336 -11.288 -20.665 1.00 47.62 232 ARG A CA 1
ATOM 1932 C C . ARG A 1 232 ? -1.101 -11.761 -20.760 1.00 47.62 232 ARG A C 1
ATOM 1934 O O . ARG A 1 232 ? -1.489 -12.591 -19.909 1.00 47.62 232 ARG A O 1
#

Secondary structure (DSSP, 8-state):
------STTPPP-TTSPP--EEETTS-EES-HHHHHHHHHHHT----EEEES-SS-----------HHHHHHHHTTTS--TT---PPS-TT----S--HHHHHHHHHHHHHHHHHHHHHHT--S-----TTS-HHHHHHHHHH-SS-SS-B-HHHHHHHHTTS--TTHHHHHHHH-SS-SS-B-HHHHHHHHTTPPPHHHHHHHHHHHHHHHS--TT---PPB-TTSSBPP-

Sequence (232 aa):
MDEILDATNCQSCLTEPLDYVCGTDGRVYRSPCYIKYFNCLLDTDIQLACHKECPCNDTYVDNQNSEWMDLNIKENIISDPLDDNSPDDPRGQFDQCSRSIHRELRNRFFDWFHQIEKLEHKSQYYGSIDNCHPMVSYMFYHFDTTNDSELNDDELDSIEHLKDELCTDRFFQRCDHDGDKRLFPYEWCNCFQYALLPCELYNRDLDKAYWNKSMEGIFRPRCNSNGYYASR

Foldseek 3Di:
DDDDDDDPPADDDPPPQFWWFAWPVQDIDRDQSVVSNVCVVPVDDTHGCGTADGPDDDDDDDDDDQPLVCVLVVPVPDQDPLNDPPPDDPVDDVPVAHSVNLLVVLQVLLVVLVVVCVVVVCPDDQPDDPPAQSSLSNVQVVLPPVPPQKRAPVSCVVVVPPDPDPCSQVSVCVLPPPNPRIHGPVSSRVSNVNHQHPLRVVQVVVVVVCVVDPDPDHHRFDADSSRYGDDD

Radius of gyration: 20.56 Å; Cα contacts (8 Å, |Δi|>4): 236; chains: 1; bounding box: 57×46×50 Å

pLDDT: mean 70.85, std 15.47, range [35.0, 91.88]

Mean predicted aligned error: 16.34 Å

Organism: NCBI:txid433720

Solvent-accessible surface area (backbone atoms only — not comparable to full-atom values): 14458 Å² total; per-residue (Å²): 136,84,83,82,87,68,71,98,81,48,66,80,55,86,86,58,74,83,43,46,23,8,32,69,82,54,44,76,36,63,18,70,57,45,42,56,30,51,20,59,75,68,77,48,88,63,44,84,64,36,73,61,42,62,66,81,73,99,76,86,83,92,80,84,88,44,80,63,58,56,57,72,59,68,40,84,75,60,77,55,88,60,67,62,84,67,75,74,65,92,80,70,66,91,67,90,61,43,50,62,55,44,49,52,51,54,30,49,48,55,62,52,49,56,50,49,45,64,73,68,67,66,89,69,81,55,63,82,49,86,101,37,57,61,67,59,28,32,53,50,63,68,40,28,79,84,69,78,69,49,37,41,66,77,46,48,40,63,58,62,74,71,44,99,53,94,39,53,69,62,41,51,59,70,32,30,84,87,69,82,70,45,39,38,70,66,34,50,37,62,61,50,67,83,46,48,38,70,34,50,43,52,50,52,54,46,54,59,47,49,78,76,42,95,67,89,88,71,81,78,82,57,55,38,81,82,31,36,68,49,75,135